Protein AF-A0A6A5ZKL5-F1 (afdb_monomer_lite)

pLDDT: mean 78.07, std 20.84, range [32.22, 97.5]

Radius of gyration: 26.47 Å; chains: 1; bounding box: 49×116×51 Å

Organism: NCBI:txid690887

Foldseek 3Di:
DDDDDDDDDDDDDDDDDPPPPPPDDDPPDDQDQKDALVVLLVQLLVQCVVVPVPDDDDPDFFDDDPPDDAFIFGAPDEAEEEEAEDQCQPPDLFSVLLVVLCQPVAPDPRYRAYEYEHAAQVVNCVVCVVVVNNVRDRDGPVRNVVRSDDPVRRRRYGYDPDHPVSQQSSVVSSQVSCVVSRTHYAYEYEDECVQADLVPGRNDDDRRHQKYFYDTSVDRRQDIDGPPDHDDPPPDDDDPPDDD

InterPro domains:
  IPR014729 Rossmann-like alpha/beta/alpha sandwich fold [G3DSA:3.40.50.620] (75-208)

Sequence (244 aa):
MGQKQSKQTPSAHSKQVSKKKSNRGPRNGQRPERVELTPYIHIALSSLRQEFSDFTAPEHIFTSHANFLAPALVRGRKNRIILYAGHFNPPHIGHKLLLAHTMFRNPLDGVIAAIVIPMDDDIVREKLEEAGKNTSIILSKDDRIRLFRDALLDPWCWFFPGGLEHQSTFFDQLRRAAKYDGFELDYVIICGPDWVSSEKGCYAWECGGTDVVVGDALRPASFRVRRGLNFPSPQTPYSPKYPL

Structure (mmCIF, N/CA/C/O backbone):
data_AF-A0A6A5ZKL5-F1
#
_entry.id   AF-A0A6A5ZKL5-F1
#
loop_
_atom_site.group_PDB
_atom_site.id
_atom_site.type_symbol
_atom_site.label_atom_id
_atom_site.label_alt_id
_atom_site.label_comp_id
_atom_site.label_asym_id
_atom_site.label_entity_id
_atom_site.label_seq_id
_atom_site.pdbx_PDB_ins_code
_atom_site.Cartn_x
_atom_site.Cartn_y
_atom_site.Cartn_z
_atom_site.occupancy
_atom_site.B_iso_or_equiv
_atom_site.auth_seq_id
_atom_site.auth_comp_id
_atom_site.auth_asym_id
_atom_site.auth_atom_id
_atom_site.pdbx_PDB_model_num
ATOM 1 N N . MET A 1 1 ? -21.211 90.587 7.431 1.00 37.59 1 MET A N 1
ATOM 2 C CA . MET A 1 1 ? -22.273 89.572 7.634 1.00 37.59 1 MET A CA 1
ATOM 3 C C . MET A 1 1 ? -21.715 88.241 7.140 1.00 37.59 1 MET A C 1
ATOM 5 O O . MET A 1 1 ? -21.279 88.219 6.008 1.00 37.59 1 MET A O 1
ATOM 9 N N . GLY A 1 2 ? -21.573 87.146 7.878 1.00 37.16 2 GLY A N 1
ATOM 10 C CA . GLY A 1 2 ? -21.845 86.830 9.270 1.00 37.16 2 GLY A CA 1
ATOM 11 C C . GLY A 1 2 ? -21.004 85.603 9.679 1.00 37.16 2 GLY A C 1
ATOM 12 O O . GLY A 1 2 ? -20.770 84.705 8.883 1.00 37.16 2 GLY A O 1
ATOM 13 N N . GLN A 1 3 ? -20.492 85.690 10.906 1.00 36.84 3 GLN A N 1
ATOM 14 C CA . GLN A 1 3 ? -20.148 84.676 11.914 1.00 36.84 3 GLN A CA 1
ATOM 15 C C . GLN A 1 3 ? -19.699 83.243 11.545 1.00 36.84 3 GLN A C 1
ATOM 17 O O . GLN A 1 3 ? -20.422 82.442 10.964 1.00 36.84 3 GLN A O 1
ATOM 22 N N . LYS A 1 4 ? -18.534 82.903 12.124 1.00 39.47 4 LYS A N 1
ATOM 23 C CA . LYS A 1 4 ? -18.081 81.561 12.523 1.00 39.47 4 LYS A CA 1
ATOM 24 C C . LYS A 1 4 ? -19.139 80.830 13.365 1.00 39.47 4 LYS A C 1
ATOM 26 O O . LYS A 1 4 ? -19.656 81.411 14.318 1.00 39.47 4 LYS A O 1
ATOM 31 N N . GLN A 1 5 ? -19.311 79.529 13.130 1.00 38.97 5 GLN A N 1
ATOM 32 C CA . GLN A 1 5 ? -19.803 78.590 14.142 1.00 38.97 5 GLN A CA 1
ATOM 33 C C . GLN A 1 5 ? -18.934 77.333 14.188 1.00 38.97 5 GLN A C 1
ATOM 35 O O . GLN A 1 5 ? -18.591 76.741 13.168 1.00 38.97 5 GLN A O 1
ATOM 40 N N . SER A 1 6 ? -18.569 76.982 15.419 1.00 34.34 6 SER A N 1
ATOM 41 C CA . SER A 1 6 ? -18.006 75.705 15.833 1.00 34.34 6 SER A CA 1
ATOM 42 C C . SER A 1 6 ? -19.078 74.616 15.867 1.00 34.34 6 SER A C 1
ATOM 44 O O . SER A 1 6 ? -20.267 74.935 15.902 1.00 34.34 6 SER A O 1
ATOM 46 N N . LYS A 1 7 ? -18.613 73.359 15.924 1.00 36.16 7 LYS A N 1
ATOM 47 C CA . LYS A 1 7 ? -19.223 72.112 16.452 1.00 36.16 7 LYS A CA 1
ATOM 48 C C . LYS A 1 7 ? -18.756 70.960 15.551 1.00 36.16 7 LYS A C 1
ATOM 50 O O . LYS A 1 7 ? -18.568 71.167 14.365 1.00 36.16 7 LYS A O 1
ATOM 55 N N . GLN A 1 8 ? -18.554 69.720 15.965 1.00 34.41 8 GLN A N 1
ATOM 56 C CA . GLN A 1 8 ? -18.481 69.007 17.238 1.00 34.41 8 GLN A CA 1
ATOM 57 C C . GLN A 1 8 ? -17.956 67.612 16.839 1.00 34.41 8 GLN A C 1
ATOM 59 O O . GLN A 1 8 ? -18.286 67.106 15.768 1.00 34.41 8 GLN A O 1
ATOM 64 N N . THR A 1 9 ? -17.143 66.991 17.684 1.00 39.34 9 THR A N 1
ATOM 65 C CA . THR A 1 9 ? -16.715 65.588 17.571 1.00 39.34 9 THR A CA 1
ATOM 66 C C . THR A 1 9 ? -17.894 64.613 17.736 1.00 39.34 9 THR A C 1
ATOM 68 O O . THR A 1 9 ? -18.736 64.838 18.605 1.00 39.34 9 THR A O 1
ATOM 71 N N . PRO A 1 10 ? -17.908 63.467 17.030 1.00 38.00 10 PRO A N 1
ATOM 72 C CA . PRO A 1 10 ? -18.598 62.252 17.475 1.00 38.00 10 PRO A CA 1
ATOM 73 C C . PRO A 1 10 ? -17.546 61.208 17.897 1.00 38.00 10 PRO A C 1
ATOM 75 O O .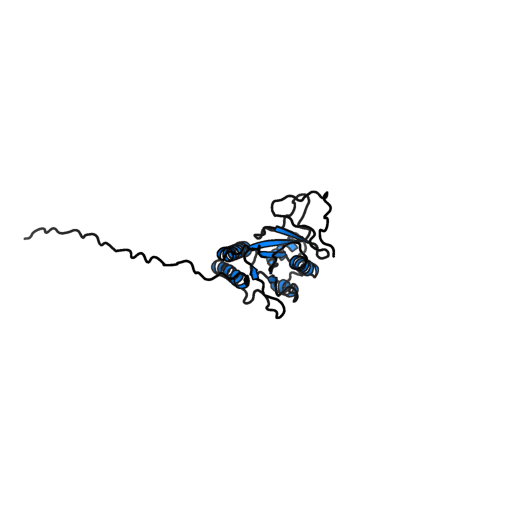 PRO A 1 10 ? -16.679 60.833 17.117 1.00 38.00 10 PRO A O 1
ATOM 78 N N . SER A 1 11 ? -17.404 60.890 19.185 1.00 33.22 11 SER A N 1
ATOM 79 C CA . SER A 1 11 ? -18.234 59.987 20.003 1.00 33.22 11 SER A CA 1
ATOM 80 C C . SER A 1 11 ? -18.233 58.533 19.521 1.00 33.22 11 SER A C 1
ATOM 82 O O . SER A 1 11 ? -18.760 58.185 18.466 1.00 33.22 11 SER A O 1
ATOM 84 N N . ALA A 1 12 ? -17.614 57.699 20.357 1.00 33.72 12 ALA A N 1
ATOM 85 C CA . ALA A 1 12 ? -17.401 56.273 20.206 1.00 33.72 12 ALA A CA 1
ATOM 86 C C . ALA A 1 12 ? -18.717 55.488 20.094 1.00 33.72 12 ALA A C 1
ATOM 88 O O . ALA A 1 12 ? -19.620 55.626 20.917 1.00 33.72 12 ALA A O 1
ATOM 89 N N . HIS A 1 13 ? -18.792 54.593 19.109 1.00 35.94 13 HIS A N 1
ATOM 90 C CA . HIS A 1 13 ? -19.799 53.537 19.060 1.00 35.94 13 HIS A CA 1
ATOM 91 C C . HIS A 1 13 ? -19.171 52.199 19.445 1.00 35.94 13 HIS A C 1
ATOM 93 O O . HIS A 1 13 ? -18.481 51.543 18.667 1.00 35.94 13 HIS A O 1
ATOM 99 N N . SER A 1 14 ? -19.455 51.821 20.690 1.00 32.22 14 SER A N 1
ATOM 100 C CA . SER A 1 14 ? -19.363 50.471 21.232 1.00 32.22 14 SER A CA 1
ATOM 101 C C . SER A 1 14 ? -20.188 49.508 20.372 1.00 32.22 14 SER A C 1
ATOM 103 O O . SER A 1 14 ? -21.415 49.586 20.341 1.00 32.22 14 SER A O 1
ATOM 105 N N . LYS A 1 15 ? -19.522 48.586 19.668 1.00 37.66 15 LYS A N 1
ATOM 106 C CA . LYS A 1 15 ? -20.159 47.378 19.132 1.00 37.66 15 LYS A CA 1
ATOM 107 C C . LYS A 1 15 ? -19.832 46.218 20.063 1.00 37.66 15 LYS A C 1
ATOM 109 O O . LYS A 1 15 ? -18.712 45.712 20.086 1.00 37.66 15 LYS A O 1
ATOM 114 N N . GLN A 1 16 ? -20.837 45.813 20.835 1.00 33.53 16 GLN A N 1
ATOM 115 C CA . GLN A 1 16 ? -20.836 44.582 21.613 1.00 33.53 16 GLN A CA 1
ATOM 116 C C . GLN A 1 16 ? -20.585 43.385 20.687 1.00 33.53 16 GLN A C 1
ATOM 118 O O . GLN A 1 16 ? -21.422 43.008 19.868 1.00 33.53 16 GLN A O 1
ATOM 123 N N . VAL A 1 17 ? -19.417 42.766 20.840 1.00 35.16 17 VAL A N 1
ATOM 124 C CA . VAL A 1 17 ? -19.101 41.468 20.246 1.00 35.16 17 VAL A CA 1
ATOM 125 C C . VAL A 1 17 ? -19.813 40.395 21.068 1.00 35.16 17 VAL A C 1
ATOM 127 O O . VAL A 1 17 ? -19.353 39.987 22.135 1.00 35.16 17 VAL A O 1
ATOM 130 N N . SER A 1 18 ? -20.959 39.940 20.564 1.00 34.25 18 SER A N 1
ATOM 131 C CA . SER A 1 18 ? -21.640 38.731 21.029 1.00 34.25 18 SER A CA 1
ATOM 132 C C . SER A 1 18 ? -20.719 37.524 20.799 1.00 34.25 18 SER A C 1
ATOM 134 O O . SER A 1 18 ? -20.634 36.970 19.700 1.00 34.25 18 SER A O 1
ATOM 136 N N . LYS A 1 19 ? -20.021 37.100 21.857 1.00 34.59 19 LYS A N 1
ATOM 137 C CA . LYS A 1 19 ? -19.339 35.806 21.928 1.00 34.59 19 LYS A CA 1
ATOM 138 C C . LYS A 1 19 ? -20.398 34.698 21.941 1.00 34.59 19 LYS A C 1
ATOM 140 O O . LYS A 1 19 ? -20.877 34.310 23.005 1.00 34.59 19 LYS A O 1
ATOM 145 N N . LYS A 1 20 ? -20.734 34.147 20.769 1.00 35.59 20 LYS A N 1
ATOM 146 C CA . LYS A 1 20 ? -21.355 32.816 20.670 1.00 35.59 20 LYS A CA 1
ATOM 147 C C . LYS A 1 20 ? -20.334 31.796 21.182 1.00 35.59 20 LYS A C 1
ATOM 149 O O . LYS A 1 20 ? -19.503 31.299 20.430 1.00 35.59 20 LYS A O 1
ATOM 154 N N . LYS A 1 21 ? -20.372 31.514 22.487 1.00 34.72 21 LYS A N 1
ATOM 155 C CA . LYS A 1 21 ? -19.734 30.331 23.071 1.00 34.72 21 LYS A CA 1
ATOM 156 C C . LYS A 1 21 ? -20.362 29.113 22.395 1.00 34.72 21 LYS A C 1
ATOM 158 O O . LYS A 1 21 ? -21.525 28.802 22.639 1.00 34.72 21 LYS A O 1
ATOM 163 N N . SER A 1 22 ? -19.615 28.458 21.507 1.00 35.69 22 SER A N 1
ATOM 164 C CA . SER A 1 22 ? -20.010 27.170 20.949 1.00 35.69 22 SER A CA 1
ATOM 165 C C . SER A 1 22 ? -20.019 26.155 22.085 1.00 35.69 22 SER A C 1
ATOM 167 O O . SER A 1 22 ? -18.976 25.672 22.525 1.00 35.69 22 SER A O 1
ATOM 169 N N . ASN A 1 23 ? -21.213 25.877 22.587 1.00 37.62 23 ASN A N 1
ATOM 170 C CA . ASN A 1 23 ? -21.466 24.851 23.576 1.00 37.62 23 ASN A CA 1
ATOM 171 C C . ASN A 1 23 ? -21.233 23.485 22.902 1.00 37.62 23 ASN A C 1
ATOM 173 O O . ASN A 1 23 ? -22.124 22.938 22.258 1.00 37.62 23 ASN A O 1
ATOM 177 N N . ARG A 1 24 ? -20.006 22.959 22.964 1.00 40.06 24 ARG A N 1
ATOM 178 C CA . ARG A 1 24 ? -19.708 21.558 22.639 1.00 40.06 24 ARG A CA 1
ATOM 179 C C . ARG A 1 24 ? -19.268 20.873 23.924 1.00 40.06 24 ARG A C 1
ATOM 181 O O . ARG A 1 24 ? -18.080 20.747 24.199 1.00 40.06 24 ARG A O 1
ATOM 188 N N . GLY A 1 25 ? -20.259 20.483 24.722 1.00 35.75 25 GLY A N 1
ATOM 189 C CA . GLY A 1 25 ? -20.062 19.495 25.775 1.00 35.75 25 GLY A CA 1
ATOM 190 C C . GLY A 1 25 ? -19.603 18.151 25.185 1.00 35.75 25 GLY A C 1
ATOM 191 O O . GLY A 1 25 ? -19.783 17.908 23.985 1.00 35.75 25 GLY A O 1
ATOM 192 N N . PRO A 1 26 ? -18.991 17.281 26.001 1.00 39.81 26 PRO A N 1
ATOM 193 C CA . PRO A 1 26 ? -18.493 15.986 25.555 1.00 39.81 26 PRO A CA 1
ATOM 194 C C . PRO A 1 26 ? -19.663 15.119 25.069 1.00 39.81 26 PRO A C 1
ATOM 196 O O . PRO A 1 26 ? -20.636 14.901 25.790 1.00 39.81 26 PRO A O 1
ATOM 199 N N . ARG A 1 27 ? -19.591 14.634 23.822 1.00 50.56 27 ARG A N 1
ATOM 200 C CA . ARG A 1 27 ? -20.541 13.641 23.303 1.00 50.56 27 ARG A CA 1
ATOM 201 C C . ARG A 1 27 ? -20.348 12.340 24.082 1.00 50.56 27 ARG A C 1
ATOM 203 O O . ARG A 1 27 ? -19.406 11.601 23.816 1.00 50.56 27 ARG A O 1
ATOM 210 N N . ASN A 1 28 ? -21.267 12.074 25.003 1.00 46.84 28 ASN A N 1
ATOM 211 C CA . ASN A 1 28 ? -21.414 10.831 25.763 1.00 46.84 28 ASN A CA 1
ATOM 212 C C . ASN A 1 28 ? -21.987 9.685 24.896 1.00 46.84 28 ASN A C 1
ATOM 214 O O . ASN A 1 28 ? -22.908 8.981 25.291 1.00 46.84 28 ASN A O 1
ATOM 218 N N . GLY A 1 29 ? -21.464 9.514 23.681 1.00 56.12 29 GLY A N 1
ATOM 219 C CA . GLY A 1 29 ? -21.652 8.288 22.910 1.00 56.12 29 GLY A CA 1
ATOM 220 C C . GLY A 1 29 ? -20.413 7.431 23.113 1.00 56.12 29 GLY A C 1
ATOM 221 O O . GLY A 1 29 ? -19.310 7.916 22.852 1.00 56.12 29 GLY A O 1
ATOM 222 N N . GLN A 1 30 ? -20.566 6.194 23.593 1.00 70.06 30 GLN A N 1
ATOM 223 C CA . GLN A 1 30 ? -19.465 5.230 23.564 1.00 70.06 30 GLN A CA 1
ATOM 224 C C . GLN A 1 30 ? -18.921 5.190 22.134 1.00 70.06 30 GLN A C 1
ATOM 226 O O . GLN A 1 30 ? -19.648 4.888 21.188 1.00 70.06 30 GLN A O 1
ATOM 231 N N . ARG A 1 31 ? -17.657 5.589 21.960 1.00 79.31 31 ARG A N 1
ATOM 232 C CA . ARG A 1 31 ? -17.018 5.545 20.646 1.00 79.31 31 ARG A CA 1
ATOM 233 C C . ARG A 1 31 ? -16.920 4.080 20.214 1.00 79.31 31 ARG A C 1
ATOM 235 O O . ARG A 1 31 ? -16.559 3.252 21.050 1.00 79.31 31 ARG A O 1
ATOM 242 N N . PRO A 1 32 ? -17.178 3.760 18.937 1.00 83.44 32 PRO A N 1
ATOM 243 C CA . PRO A 1 32 ? -17.088 2.389 18.454 1.00 83.44 32 PRO A CA 1
ATOM 244 C C . PRO A 1 32 ? -15.682 1.813 18.685 1.00 83.44 32 PRO A C 1
ATOM 246 O O . PRO A 1 32 ? -14.666 2.510 18.542 1.00 83.44 32 PRO A O 1
ATOM 249 N N . GLU A 1 33 ? -15.645 0.537 19.074 1.00 92.19 33 GLU A N 1
ATOM 250 C CA . GLU A 1 33 ? -14.417 -0.237 19.291 1.00 92.19 33 GLU A CA 1
ATOM 251 C C . GLU A 1 33 ? -13.748 -0.612 17.964 1.00 92.19 33 GLU A C 1
ATOM 253 O O . GLU A 1 33 ? -12.522 -0.577 17.857 1.00 92.19 33 GLU A O 1
ATOM 258 N N . ARG A 1 34 ? -14.560 -0.904 16.942 1.00 94.56 34 ARG A N 1
ATOM 259 C CA . ARG A 1 34 ? -14.136 -1.274 15.591 1.00 94.56 34 ARG A CA 1
ATOM 260 C C . ARG A 1 34 ? -14.821 -0.377 14.562 1.00 94.56 34 ARG A C 1
ATOM 262 O O . ARG A 1 34 ? -16.037 -0.214 14.617 1.00 94.56 34 ARG A O 1
ATOM 269 N N . VAL A 1 35 ? -14.056 0.181 13.625 1.00 95.62 35 VAL A N 1
ATOM 270 C CA . VAL A 1 35 ? -14.562 1.034 12.531 1.00 95.62 35 VAL A CA 1
ATOM 271 C C . VAL A 1 35 ? -13.857 0.656 11.239 1.00 95.62 35 VAL A C 1
ATOM 273 O O . VAL A 1 35 ? -12.657 0.404 11.251 1.00 95.62 35 VAL A O 1
ATOM 276 N N . GLU A 1 36 ? -14.582 0.602 10.125 1.00 95.62 36 GLU A N 1
ATOM 277 C CA . GLU A 1 36 ? -13.984 0.323 8.817 1.00 95.62 36 GLU A CA 1
ATOM 278 C C . GLU A 1 36 ? -12.881 1.329 8.461 1.00 95.62 36 GLU A C 1
ATOM 280 O O . GLU A 1 36 ? -12.934 2.501 8.831 1.00 95.62 36 GLU A O 1
ATOM 285 N N . LEU A 1 37 ? -11.866 0.865 7.736 1.00 96.44 37 LEU A N 1
ATOM 286 C CA . LEU A 1 37 ? -10.732 1.684 7.307 1.00 96.44 37 LEU A CA 1
ATOM 287 C C . LEU A 1 37 ? -11.102 2.624 6.144 1.00 96.44 37 LEU A C 1
ATOM 289 O O . LEU A 1 37 ? -10.544 3.715 6.028 1.00 96.44 37 LEU A O 1
ATOM 293 N N . THR A 1 38 ? -12.059 2.223 5.304 1.00 95.19 38 THR A N 1
ATOM 294 C CA . THR A 1 38 ? -12.459 2.923 4.071 1.00 95.19 38 THR A CA 1
ATOM 295 C C . THR A 1 38 ? -12.774 4.415 4.263 1.00 95.19 38 THR A C 1
ATOM 297 O O . THR A 1 38 ? -12.225 5.224 3.513 1.00 95.19 38 THR A O 1
ATOM 300 N N . PRO A 1 39 ? -13.561 4.847 5.273 1.00 95.06 39 PRO A N 1
ATOM 301 C CA . PRO A 1 39 ? -13.824 6.271 5.495 1.00 95.06 39 PRO A CA 1
ATOM 302 C C . PRO A 1 39 ? -12.554 7.097 5.747 1.00 95.06 39 PRO A C 1
ATOM 304 O O . PRO A 1 39 ? -12.450 8.228 5.276 1.00 95.06 39 PRO A O 1
ATOM 307 N N . TYR A 1 40 ? -11.561 6.531 6.437 1.00 96.81 40 TYR A N 1
ATOM 308 C CA . TYR A 1 40 ? -10.292 7.210 6.709 1.00 96.81 40 TYR A CA 1
ATOM 309 C C . TYR A 1 40 ? -9.433 7.348 5.450 1.00 96.81 40 TYR A C 1
ATOM 311 O O . TYR A 1 40 ? -8.789 8.379 5.255 1.00 96.81 40 TYR A O 1
ATOM 319 N N . ILE A 1 41 ? -9.473 6.348 4.563 1.00 96.19 41 ILE A N 1
ATOM 320 C CA . ILE A 1 41 ? -8.839 6.433 3.243 1.00 96.19 41 ILE A CA 1
ATOM 321 C C . ILE A 1 41 ? -9.504 7.534 2.410 1.00 96.19 41 ILE A C 1
ATOM 323 O O . ILE A 1 41 ? -8.798 8.350 1.823 1.00 96.19 41 ILE A O 1
ATOM 327 N N . HIS A 1 42 ? -10.836 7.648 2.420 1.00 94.75 42 HIS A N 1
ATOM 328 C CA . HIS A 1 42 ? -11.526 8.738 1.721 1.00 94.75 42 HIS A CA 1
ATOM 329 C C . HIS A 1 42 ? -11.186 10.128 2.270 1.00 94.75 42 HIS A C 1
ATOM 331 O O . HIS A 1 42 ? -11.054 11.065 1.482 1.00 94.75 42 HIS A O 1
ATOM 337 N N . ILE A 1 43 ? -10.996 10.278 3.585 1.00 94.81 43 ILE A N 1
ATOM 338 C CA . ILE A 1 43 ? -10.517 11.539 4.173 1.00 94.81 43 ILE A CA 1
ATOM 339 C C . ILE A 1 43 ? -9.140 11.895 3.598 1.00 94.81 43 ILE A C 1
ATOM 341 O O . ILE A 1 43 ? -8.954 13.009 3.111 1.00 94.81 43 ILE A O 1
ATOM 345 N N . ALA A 1 44 ? -8.207 10.941 3.578 1.00 95.12 44 ALA A N 1
ATOM 346 C CA . ALA A 1 44 ? -6.868 11.161 3.035 1.00 95.12 44 ALA A CA 1
ATOM 347 C C . ALA A 1 44 ? -6.880 11.464 1.523 1.00 95.12 44 ALA A C 1
ATOM 349 O O . ALA A 1 44 ? -6.204 12.386 1.072 1.00 95.12 44 ALA A O 1
ATOM 350 N N . LEU A 1 45 ? -7.705 10.756 0.744 1.00 93.56 45 LEU A N 1
ATOM 351 C CA . LEU A 1 45 ? -7.913 11.024 -0.686 1.00 93.56 45 LEU A CA 1
ATOM 352 C C . LEU A 1 45 ? -8.519 12.412 -0.935 1.00 93.56 45 LEU A C 1
ATOM 354 O O . LEU A 1 45 ? -8.179 13.068 -1.916 1.00 93.56 45 LEU A O 1
ATOM 358 N N . SER A 1 46 ? -9.406 12.874 -0.052 1.00 91.50 46 SER A N 1
ATOM 359 C CA . SER A 1 46 ? -10.011 14.205 -0.160 1.00 91.50 46 SER A CA 1
ATOM 360 C C . SER A 1 46 ? -8.978 15.310 0.047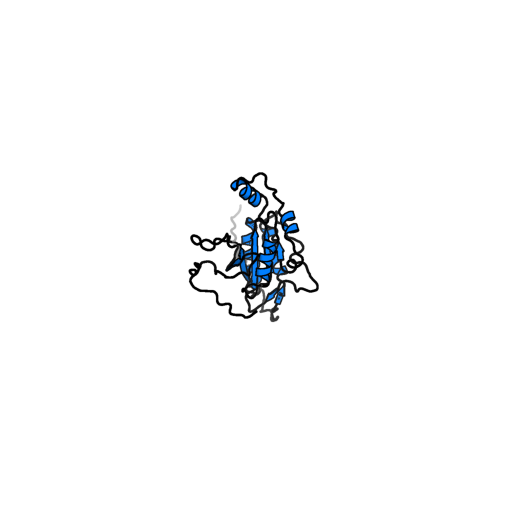 1.00 91.50 46 SER A C 1
ATOM 362 O O . SER A 1 46 ? -9.037 16.321 -0.646 1.00 91.50 46 SER A O 1
ATOM 364 N N . SER A 1 47 ? -8.007 15.110 0.945 1.00 90.19 47 SER A N 1
ATOM 365 C CA . SER A 1 47 ? -6.874 16.030 1.090 1.00 90.19 47 SER A CA 1
ATOM 366 C C . SER A 1 47 ? -6.019 16.083 -0.175 1.00 90.19 47 SER A C 1
ATOM 368 O O . SER A 1 47 ? -5.668 17.175 -0.606 1.00 90.19 47 SER A O 1
ATOM 370 N N . LEU A 1 48 ? -5.762 14.938 -0.823 1.00 90.62 48 LEU A N 1
ATOM 371 C CA . LEU A 1 48 ? -5.040 14.929 -2.099 1.00 90.62 48 LEU A CA 1
ATOM 372 C C . LEU A 1 48 ? -5.787 15.697 -3.189 1.00 90.62 48 LEU A C 1
ATOM 374 O O . LEU A 1 48 ? -5.180 16.517 -3.855 1.00 90.62 48 LEU A O 1
ATOM 378 N N . ARG A 1 49 ? -7.103 15.504 -3.340 1.00 88.19 49 ARG A N 1
ATOM 379 C CA . ARG A 1 49 ? -7.899 16.252 -4.335 1.00 88.19 49 ARG A CA 1
ATOM 380 C C . ARG A 1 49 ? -7.871 17.770 -4.122 1.00 88.19 49 ARG A C 1
ATOM 382 O O . ARG A 1 49 ? -8.074 18.522 -5.066 1.00 88.19 49 ARG A O 1
ATOM 389 N N . GLN A 1 50 ? -7.696 18.220 -2.880 1.00 86.62 50 GLN A N 1
ATOM 390 C CA . GLN A 1 50 ? -7.598 19.647 -2.560 1.00 86.62 50 GLN A CA 1
ATOM 391 C C . GLN A 1 50 ? -6.221 20.222 -2.899 1.00 86.62 50 GLN A C 1
ATOM 393 O O . GLN A 1 50 ? -6.124 21.402 -3.221 1.00 86.62 50 GLN A O 1
ATOM 398 N N . GLU A 1 51 ? -5.174 19.405 -2.801 1.00 86.12 51 GLU A N 1
ATOM 399 C CA . GLU A 1 51 ? -3.783 19.813 -3.007 1.00 86.12 51 GLU A CA 1
ATOM 400 C C . GLU A 1 51 ? -3.314 19.599 -4.456 1.00 86.12 51 GLU A C 1
ATOM 402 O O . GLU A 1 51 ? -2.537 20.394 -4.975 1.00 86.12 51 GLU A O 1
ATOM 407 N N . PHE A 1 52 ? -3.844 18.577 -5.131 1.00 83.62 52 PHE A N 1
ATOM 408 C CA . PHE A 1 52 ? -3.460 18.144 -6.471 1.00 83.62 52 PHE A CA 1
ATOM 409 C C . PHE A 1 52 ? -4.697 18.101 -7.377 1.00 83.62 52 PHE A C 1
ATOM 411 O O . PHE A 1 52 ? -5.536 17.203 -7.265 1.00 83.62 52 PHE A O 1
ATOM 418 N N . SER A 1 53 ? -4.811 19.073 -8.290 1.00 78.44 53 SER A N 1
ATOM 419 C CA . SER A 1 53 ? -5.956 19.210 -9.208 1.00 78.44 53 SER A CA 1
ATOM 420 C C . SER A 1 53 ? -6.162 17.999 -10.115 1.00 78.44 53 SER A C 1
ATOM 422 O O . SER A 1 53 ? -7.291 17.701 -10.498 1.00 78.44 53 SER A O 1
ATOM 424 N N . ASP A 1 54 ? -5.076 17.296 -10.426 1.00 76.88 54 ASP A N 1
ATOM 425 C CA . ASP A 1 54 ? -5.056 16.217 -11.413 1.00 76.88 54 ASP A CA 1
ATOM 426 C C . ASP A 1 54 ? -5.336 14.846 -10.766 1.00 76.88 54 ASP A C 1
ATOM 428 O O . ASP A 1 54 ? -5.418 13.817 -11.439 1.00 76.88 54 ASP A O 1
ATOM 432 N N . PHE A 1 55 ? -5.518 14.812 -9.441 1.00 82.12 55 PHE A N 1
ATOM 433 C CA . PHE A 1 55 ? -5.711 13.577 -8.698 1.00 82.12 55 PHE A CA 1
ATOM 434 C C . PHE A 1 55 ? -7.156 13.065 -8.778 1.00 82.12 55 PHE A C 1
ATOM 436 O O . PHE A 1 55 ? -8.097 13.649 -8.231 1.00 82.12 55 PHE A O 1
ATOM 443 N N . THR A 1 56 ? -7.329 11.881 -9.368 1.00 80.19 56 THR A N 1
ATOM 444 C CA . THR A 1 56 ? -8.622 11.187 -9.421 1.00 80.19 56 THR A CA 1
ATOM 445 C C . THR A 1 56 ? -8.686 10.090 -8.362 1.00 80.19 56 THR A C 1
ATOM 447 O O . THR A 1 56 ? -8.005 9.071 -8.448 1.00 80.19 56 THR A O 1
ATOM 450 N N . ALA A 1 57 ? -9.534 10.280 -7.346 1.00 79.31 57 ALA A N 1
ATOM 451 C CA . ALA A 1 57 ? -9.732 9.245 -6.328 1.00 79.31 57 ALA A CA 1
ATOM 452 C C . ALA A 1 57 ? -10.678 8.138 -6.834 1.00 79.31 57 ALA A C 1
ATOM 454 O O . ALA A 1 57 ? -11.704 8.487 -7.425 1.00 79.31 57 ALA A O 1
ATOM 455 N N . PRO A 1 58 ? -10.388 6.855 -6.559 1.00 82.94 58 PRO A N 1
ATOM 456 C CA . PRO A 1 58 ? -11.211 5.730 -6.989 1.00 82.94 58 PRO A CA 1
ATOM 457 C C . PRO A 1 58 ? -12.560 5.689 -6.261 1.00 82.94 58 PRO A C 1
ATOM 459 O O . PRO A 1 58 ? -12.677 6.133 -5.116 1.00 82.94 58 PRO A O 1
ATOM 462 N N . GLU A 1 59 ? -13.563 5.100 -6.916 1.00 75.19 59 GLU A N 1
ATOM 463 C CA . GLU A 1 59 ? -14.900 4.888 -6.340 1.00 75.19 59 GLU A CA 1
ATOM 464 C C . GLU A 1 59 ? -14.904 3.799 -5.258 1.00 75.19 59 GLU A C 1
ATOM 466 O O . GLU A 1 59 ? -15.621 3.907 -4.265 1.00 75.19 59 GLU A O 1
ATOM 471 N N . HIS A 1 60 ? -14.059 2.775 -5.418 1.00 80.94 60 HIS A N 1
ATOM 472 C CA . HIS A 1 60 ? -13.962 1.640 -4.504 1.00 80.94 60 HIS A CA 1
ATOM 473 C C . HIS A 1 60 ? -12.526 1.437 -4.017 1.00 80.94 60 HIS A C 1
ATOM 475 O O . HIS A 1 60 ? -11.576 1.469 -4.801 1.00 80.94 60 HIS A O 1
ATOM 481 N N . ILE A 1 61 ? -12.380 1.209 -2.710 1.00 88.19 61 ILE A N 1
ATOM 482 C CA . ILE A 1 61 ? -11.086 0.966 -2.062 1.00 88.19 61 ILE A CA 1
ATOM 483 C C . ILE A 1 61 ? -10.839 -0.537 -1.924 1.00 88.19 61 ILE A C 1
ATOM 485 O O . ILE A 1 61 ? -9.932 -1.080 -2.546 1.00 88.19 61 ILE A O 1
ATOM 489 N N . PHE A 1 62 ? -11.686 -1.216 -1.152 1.00 87.56 62 PHE A N 1
ATOM 490 C CA . PHE A 1 62 ? -11.633 -2.664 -0.969 1.00 87.56 62 PHE A CA 1
ATOM 491 C C . PHE A 1 62 ? -12.813 -3.321 -1.671 1.00 87.56 62 PHE A C 1
ATOM 493 O O . PHE A 1 62 ? -13.931 -2.800 -1.641 1.00 87.56 62 PHE A O 1
ATOM 500 N N . THR A 1 63 ? -12.570 -4.480 -2.276 1.00 82.44 63 THR A N 1
ATOM 501 C CA . THR A 1 63 ? -13.636 -5.277 -2.880 1.00 82.44 63 THR A CA 1
ATOM 502 C C . THR A 1 63 ? -14.416 -5.979 -1.770 1.00 82.44 63 THR A C 1
ATOM 504 O O . THR A 1 63 ? -13.856 -6.782 -1.023 1.00 82.44 63 THR A O 1
ATOM 507 N N . SER A 1 64 ? -15.715 -5.692 -1.643 1.00 77.69 64 SER A N 1
ATOM 508 C CA . SER A 1 64 ? -16.580 -6.401 -0.695 1.00 77.69 64 SER A CA 1
ATOM 509 C C . SER A 1 64 ? -16.674 -7.883 -1.053 1.00 77.69 64 SER A C 1
ATOM 511 O O . SER A 1 64 ? -16.847 -8.241 -2.217 1.00 77.69 64 SER A O 1
ATOM 513 N N . HIS A 1 65 ? -16.607 -8.749 -0.044 1.00 79.44 65 HIS A N 1
ATOM 514 C CA . HIS A 1 65 ? -16.707 -10.189 -0.233 1.00 79.44 65 HIS A CA 1
ATOM 515 C C . HIS A 1 65 ? -17.589 -10.803 0.856 1.00 79.44 65 HIS A C 1
ATOM 517 O O . HIS A 1 65 ? -17.432 -10.482 2.029 1.00 79.44 65 HIS A O 1
ATOM 523 N N . ALA A 1 66 ? -18.498 -11.713 0.490 1.00 79.00 66 ALA A N 1
ATOM 524 C CA . ALA A 1 66 ? -19.481 -12.276 1.426 1.00 79.00 66 ALA A CA 1
ATOM 525 C C . ALA A 1 66 ? -18.840 -12.997 2.628 1.00 79.00 66 ALA A C 1
ATOM 527 O O . ALA A 1 66 ? -19.392 -13.004 3.723 1.00 79.00 66 ALA A O 1
ATOM 528 N N . ASN A 1 67 ? -17.652 -13.570 2.420 1.00 82.06 67 ASN A N 1
ATOM 529 C CA . ASN A 1 67 ? -16.951 -14.381 3.419 1.00 82.06 67 ASN A CA 1
ATOM 530 C C . ASN A 1 67 ? -15.855 -13.623 4.183 1.00 82.06 67 ASN A C 1
ATOM 532 O O . ASN A 1 67 ? -15.238 -14.201 5.076 1.00 82.06 67 ASN A O 1
ATOM 536 N N . PHE A 1 68 ? -15.577 -12.362 3.836 1.00 82.75 68 PHE A N 1
ATOM 537 C CA . PHE A 1 68 ? -14.482 -11.600 4.437 1.00 82.75 68 PHE A CA 1
ATOM 538 C C . PHE A 1 68 ? -14.969 -10.247 4.931 1.00 82.75 68 PHE A C 1
ATOM 540 O O . PHE A 1 68 ? -15.585 -9.475 4.201 1.00 82.75 68 PHE A O 1
ATOM 547 N N . LEU A 1 69 ? -14.664 -9.947 6.192 1.00 85.12 69 LEU A N 1
ATOM 548 C CA . LEU A 1 69 ? -14.952 -8.638 6.755 1.00 85.12 69 LEU A CA 1
ATOM 549 C C . LEU A 1 69 ? -14.026 -7.593 6.137 1.00 85.12 69 LEU A C 1
ATOM 551 O O . LEU A 1 69 ? -12.818 -7.816 6.030 1.00 85.12 69 LEU A O 1
ATOM 555 N N . ALA A 1 70 ? -14.593 -6.428 5.829 1.00 89.38 70 ALA A N 1
ATOM 556 C CA . ALA A 1 70 ? -13.821 -5.280 5.387 1.00 89.38 70 ALA A CA 1
ATOM 557 C C . ALA A 1 70 ? -12.721 -4.926 6.413 1.00 89.38 70 ALA A C 1
ATOM 559 O O . ALA A 1 70 ? -12.947 -5.055 7.632 1.00 89.38 70 ALA A O 1
ATOM 560 N N . PRO A 1 71 ? -11.551 -4.453 5.944 1.00 94.50 71 PRO A N 1
ATOM 561 C CA . PRO A 1 71 ? -10.498 -3.929 6.798 1.00 94.50 71 PRO A CA 1
ATOM 562 C C . PRO A 1 71 ? -11.025 -2.887 7.778 1.00 94.50 71 PRO A C 1
ATOM 564 O O . PRO A 1 71 ? -11.750 -1.965 7.401 1.00 94.50 71 PRO A O 1
ATOM 567 N N . ALA A 1 72 ? -10.645 -3.019 9.046 1.00 95.62 72 ALA A N 1
ATOM 568 C CA . ALA A 1 72 ? -11.142 -2.154 10.103 1.00 95.62 72 ALA A CA 1
ATOM 569 C C . ALA A 1 72 ? -10.062 -1.823 11.127 1.00 95.62 72 ALA A C 1
ATOM 571 O O . ALA A 1 72 ? -9.253 -2.673 11.500 1.00 95.62 72 ALA A O 1
ATOM 572 N N . LEU A 1 73 ? -10.110 -0.587 11.610 1.00 97.50 73 LEU A N 1
ATOM 573 C CA . LEU A 1 73 ? -9.379 -0.121 12.773 1.00 97.50 73 LEU A CA 1
ATOM 574 C C . LEU A 1 73 ? -10.037 -0.669 14.040 1.00 97.50 73 LEU A C 1
ATOM 576 O O . LEU A 1 73 ? -11.263 -0.693 14.155 1.00 97.50 73 LEU A O 1
ATOM 580 N N . VAL A 1 74 ? -9.213 -1.080 14.999 1.00 96.31 74 VAL A N 1
ATOM 581 C CA . VAL A 1 74 ? -9.629 -1.588 16.309 1.00 96.31 74 VAL A CA 1
ATOM 582 C C . VAL A 1 74 ? -8.950 -0.764 17.398 1.00 96.31 74 VAL A C 1
ATOM 584 O O . VAL A 1 74 ? -7.745 -0.502 17.338 1.00 96.31 74 VAL A O 1
ATOM 587 N N . ARG A 1 75 ? -9.727 -0.323 18.387 1.00 95.25 75 ARG A N 1
ATOM 588 C CA . ARG A 1 75 ? -9.248 0.475 19.520 1.00 95.25 75 ARG A CA 1
ATOM 589 C C . ARG A 1 75 ? -8.457 -0.391 20.503 1.00 95.25 75 ARG A C 1
ATOM 591 O O . ARG A 1 75 ? -8.682 -1.588 20.610 1.00 95.25 75 ARG A O 1
ATOM 598 N N . GLY A 1 76 ? -7.518 0.220 21.226 1.00 92.81 76 GLY A N 1
ATOM 599 C CA . GLY A 1 76 ? -6.732 -0.474 22.256 1.00 92.81 76 GLY A CA 1
ATOM 600 C C . GLY A 1 76 ? -5.656 -1.417 21.708 1.00 92.81 76 GLY A C 1
ATOM 601 O O . GLY A 1 76 ? -4.961 -2.060 22.488 1.00 92.81 76 GLY A O 1
ATOM 602 N N . ARG A 1 77 ? -5.479 -1.477 20.382 1.00 93.12 77 ARG A N 1
ATOM 603 C CA . ARG A 1 77 ? -4.377 -2.187 19.732 1.00 93.12 77 ARG A CA 1
ATOM 604 C C . ARG A 1 77 ? -3.770 -1.355 18.609 1.00 93.12 77 ARG A C 1
ATOM 606 O O . ARG A 1 77 ? -4.420 -0.469 18.054 1.00 93.12 77 ARG A O 1
ATOM 613 N N . LYS A 1 78 ? -2.545 -1.709 18.224 1.00 93.19 78 LYS A N 1
ATOM 614 C CA . LYS A 1 78 ? -1.921 -1.189 17.006 1.00 93.19 78 LYS A CA 1
ATOM 615 C C . LYS A 1 78 ? -2.612 -1.758 15.774 1.00 93.19 78 LYS A C 1
ATOM 617 O O . LYS A 1 78 ? -2.764 -2.972 15.652 1.00 93.19 78 LYS A O 1
ATOM 622 N N . ASN A 1 79 ? -2.976 -0.877 14.854 1.00 96.25 79 ASN A N 1
ATOM 623 C CA . ASN A 1 79 ? -3.449 -1.223 13.523 1.00 96.25 79 ASN A CA 1
ATOM 624 C C . ASN A 1 79 ? -2.294 -1.000 12.553 1.00 96.25 79 ASN A C 1
ATOM 626 O O . ASN A 1 79 ? -1.665 0.055 12.581 1.00 96.25 79 ASN A O 1
ATOM 630 N N . ARG A 1 80 ? -1.979 -1.995 11.730 1.00 95.31 80 ARG A N 1
ATOM 631 C CA . ARG A 1 80 ? -0.858 -1.952 10.793 1.00 95.31 80 ARG A CA 1
ATOM 632 C C . ARG A 1 80 ? -1.361 -2.097 9.370 1.00 95.31 80 ARG A C 1
ATOM 634 O O . ARG A 1 80 ? -2.125 -3.014 9.069 1.00 95.31 80 ARG A O 1
ATOM 641 N N . ILE A 1 81 ? -0.901 -1.204 8.506 1.00 95.94 81 ILE A N 1
ATOM 642 C CA . ILE A 1 81 ? -1.100 -1.305 7.063 1.00 95.94 81 ILE A CA 1
ATOM 643 C C . ILE A 1 81 ? 0.240 -1.639 6.419 1.00 95.94 81 ILE A C 1
ATOM 645 O O . ILE A 1 81 ? 1.244 -0.970 6.675 1.00 95.94 81 ILE A O 1
ATOM 649 N N . ILE A 1 82 ? 0.251 -2.680 5.592 1.00 94.94 82 ILE A N 1
ATOM 650 C CA . ILE A 1 82 ? 1.413 -3.037 4.783 1.00 94.94 82 ILE A CA 1
ATOM 651 C C . ILE A 1 82 ? 1.520 -2.066 3.610 1.00 94.94 82 ILE A C 1
ATOM 653 O O . ILE A 1 82 ? 0.539 -1.843 2.911 1.00 94.94 82 ILE A O 1
ATOM 657 N N . LEU A 1 83 ? 2.707 -1.525 3.370 1.00 94.62 83 LEU A N 1
ATOM 658 C CA . LEU A 1 83 ? 3.044 -0.736 2.195 1.00 94.62 83 LEU A CA 1
ATOM 659 C C . LEU A 1 83 ? 3.936 -1.578 1.291 1.00 94.62 83 LEU A C 1
ATOM 661 O O . LEU A 1 83 ? 5.038 -1.967 1.691 1.00 94.62 83 LEU A O 1
ATOM 665 N N . TYR A 1 84 ? 3.461 -1.855 0.077 1.00 93.88 84 TYR A N 1
ATOM 666 C CA . TYR A 1 84 ? 4.207 -2.639 -0.898 1.00 93.88 84 TYR A CA 1
ATOM 667 C C . TYR A 1 84 ? 4.416 -1.862 -2.190 1.00 93.88 84 TYR A C 1
ATOM 669 O O . TYR A 1 84 ? 3.556 -1.857 -3.069 1.00 93.88 84 TYR A O 1
ATOM 677 N N . ALA A 1 85 ? 5.564 -1.201 -2.300 1.00 92.25 85 ALA A N 1
ATOM 678 C CA . ALA A 1 85 ? 5.914 -0.435 -3.481 1.00 92.25 85 ALA A CA 1
ATOM 679 C C . ALA A 1 85 ? 6.804 -1.244 -4.423 1.00 92.25 85 ALA A C 1
ATOM 681 O O . ALA A 1 85 ? 7.604 -2.079 -3.995 1.00 92.25 85 ALA A O 1
ATOM 682 N N . GLY A 1 86 ? 6.667 -0.995 -5.720 1.00 91.56 86 GLY A N 1
ATOM 683 C CA . GLY A 1 86 ? 7.462 -1.702 -6.709 1.00 91.56 86 GLY A CA 1
ATOM 684 C C . GLY A 1 86 ? 7.140 -1.313 -8.140 1.00 91.56 86 GLY A C 1
ATOM 685 O O . GLY A 1 86 ? 6.102 -0.735 -8.448 1.00 91.56 86 GLY A O 1
ATOM 686 N N . HIS A 1 87 ? 8.060 -1.664 -9.034 1.00 92.31 87 HIS A N 1
ATOM 687 C CA . HIS A 1 87 ? 7.880 -1.451 -10.468 1.00 92.31 87 HIS A CA 1
ATOM 688 C C . HIS A 1 87 ? 6.833 -2.406 -11.033 1.00 92.31 87 HIS A C 1
ATOM 690 O O . HIS A 1 87 ? 6.054 -2.006 -11.886 1.00 92.31 87 HIS A O 1
ATOM 696 N N . PHE A 1 88 ? 6.802 -3.654 -10.546 1.00 94.19 88 PHE A N 1
ATOM 697 C CA . PHE A 1 88 ? 5.840 -4.680 -10.956 1.00 94.19 88 PHE A CA 1
ATOM 698 C C . PHE A 1 88 ? 5.696 -4.792 -12.484 1.00 94.19 88 PHE A C 1
ATOM 700 O O . PHE A 1 88 ? 4.583 -4.849 -12.991 1.00 94.19 88 PHE A O 1
ATOM 707 N N . ASN A 1 89 ? 6.807 -4.797 -13.227 1.00 93.62 89 ASN A N 1
ATOM 708 C CA . ASN A 1 89 ? 6.804 -4.763 -14.692 1.00 93.62 89 ASN A CA 1
ATOM 709 C C . ASN A 1 89 ? 7.450 -6.029 -15.305 1.00 93.62 89 ASN A C 1
ATOM 711 O O . ASN A 1 89 ? 8.650 -6.005 -15.588 1.00 93.62 89 ASN A O 1
ATOM 715 N N . PRO A 1 90 ? 6.692 -7.129 -15.506 1.00 93.88 90 PRO A N 1
ATOM 716 C CA . PRO A 1 90 ? 5.321 -7.382 -15.040 1.00 93.88 90 PRO A CA 1
ATOM 717 C C . PRO A 1 90 ? 5.265 -7.855 -13.572 1.00 93.88 90 PRO A C 1
ATOM 719 O O . PRO A 1 90 ? 6.283 -8.269 -13.005 1.00 93.88 90 PRO A O 1
ATOM 722 N N . PRO A 1 91 ? 4.088 -7.842 -12.918 1.00 94.06 91 PRO A N 1
ATOM 723 C CA . PRO A 1 91 ? 3.939 -8.533 -11.647 1.00 94.06 91 PRO A CA 1
ATOM 724 C C . PRO A 1 91 ? 3.995 -10.051 -11.871 1.00 94.06 91 PRO A C 1
ATOM 726 O O . PRO A 1 91 ? 3.435 -10.569 -12.833 1.00 94.06 91 PRO A O 1
ATOM 729 N N . HIS A 1 92 ? 4.635 -10.782 -10.959 1.00 91.44 92 HIS A N 1
ATOM 730 C CA . HIS A 1 92 ? 4.713 -12.242 -10.995 1.00 91.44 92 HIS A CA 1
ATOM 731 C C . HIS A 1 92 ? 4.252 -12.864 -9.673 1.00 91.44 92 HIS A C 1
ATOM 733 O O . HIS A 1 92 ? 4.106 -12.171 -8.662 1.00 91.44 92 HIS A O 1
ATOM 739 N N . ILE A 1 93 ? 4.084 -14.193 -9.656 1.00 91.00 93 ILE A N 1
ATOM 740 C CA . ILE A 1 93 ? 3.583 -14.944 -8.492 1.00 91.00 93 ILE A CA 1
ATOM 741 C C . ILE A 1 93 ? 4.380 -14.663 -7.213 1.00 91.00 93 ILE A C 1
ATOM 743 O O . ILE A 1 93 ? 3.794 -14.542 -6.143 1.00 91.00 93 ILE A O 1
ATOM 747 N N . GLY A 1 94 ? 5.695 -14.448 -7.329 1.00 90.12 94 GLY A N 1
ATOM 748 C CA . GLY A 1 94 ? 6.534 -14.099 -6.183 1.00 90.12 94 GLY A CA 1
ATOM 749 C C . GLY A 1 94 ? 6.095 -12.832 -5.436 1.00 90.12 94 GLY A C 1
ATOM 750 O O . GLY A 1 94 ? 6.106 -12.826 -4.210 1.00 90.12 94 GLY A O 1
ATOM 751 N N . HIS A 1 95 ? 5.623 -11.793 -6.138 1.00 92.50 95 HIS A N 1
ATOM 752 C CA . HIS A 1 95 ? 5.115 -10.583 -5.482 1.00 92.50 95 HIS A CA 1
ATOM 753 C C . HIS A 1 95 ? 3.832 -10.874 -4.694 1.00 92.50 95 HIS A C 1
ATOM 755 O O . HIS A 1 95 ? 3.677 -10.428 -3.557 1.00 92.50 95 HIS A O 1
ATOM 761 N N . LYS A 1 96 ? 2.926 -11.666 -5.281 1.00 92.31 96 LYS A N 1
ATOM 762 C CA . LYS A 1 96 ? 1.657 -12.045 -4.645 1.00 92.31 96 LYS A CA 1
ATOM 763 C C . LYS A 1 96 ? 1.898 -12.919 -3.415 1.00 92.31 96 LYS A C 1
ATOM 765 O O . LYS A 1 96 ? 1.314 -12.664 -2.367 1.00 92.31 96 LYS A O 1
ATOM 770 N N . LEU A 1 97 ? 2.804 -13.896 -3.515 1.00 90.50 97 LEU A N 1
ATOM 771 C CA . LEU A 1 97 ? 3.189 -14.761 -2.397 1.00 90.50 97 LEU A CA 1
ATOM 772 C C . LEU A 1 97 ? 3.857 -13.979 -1.267 1.00 90.50 97 LEU A C 1
ATOM 774 O O . LEU A 1 97 ? 3.503 -14.187 -0.111 1.00 90.50 97 LEU A O 1
ATOM 778 N N . LEU A 1 98 ? 4.756 -13.042 -1.580 1.00 89.75 98 LEU A N 1
ATOM 779 C CA . LEU A 1 98 ? 5.381 -12.188 -0.569 1.00 89.75 98 LEU A CA 1
ATOM 780 C C . LEU A 1 98 ? 4.336 -11.354 0.188 1.00 89.75 98 LEU A C 1
ATOM 782 O O . LEU A 1 98 ? 4.348 -11.309 1.424 1.00 89.75 98 LEU A O 1
ATOM 786 N N . LEU A 1 99 ? 3.400 -10.735 -0.538 1.00 92.12 99 LEU A N 1
ATOM 787 C CA . LEU A 1 99 ? 2.317 -9.975 0.078 1.00 92.12 99 LEU A CA 1
ATOM 788 C C . LEU A 1 99 ? 1.397 -10.881 0.908 1.00 92.12 99 LEU A C 1
ATOM 790 O O . LEU A 1 99 ? 1.096 -10.549 2.050 1.00 92.12 99 LEU A O 1
ATOM 794 N N . ALA A 1 100 ? 1.006 -12.046 0.389 1.00 91.31 100 ALA A N 1
ATOM 795 C CA . ALA A 1 1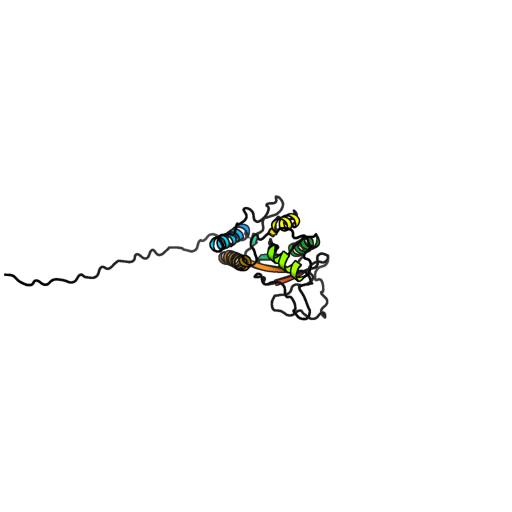00 ? 0.156 -13.005 1.093 1.00 91.31 100 ALA A CA 1
ATOM 796 C C . ALA A 1 100 ? 0.822 -13.556 2.363 1.00 91.31 100 ALA A C 1
ATOM 798 O O . ALA A 1 100 ? 0.194 -13.629 3.419 1.00 91.31 100 ALA A O 1
ATOM 799 N N . HIS A 1 101 ? 2.104 -13.919 2.298 1.00 87.81 101 HIS A N 1
ATOM 800 C CA . HIS A 1 101 ? 2.866 -14.354 3.465 1.00 87.81 101 HIS A CA 1
ATOM 801 C C . HIS A 1 101 ? 2.984 -13.244 4.495 1.00 87.81 101 HIS A C 1
ATOM 803 O O . HIS A 1 101 ? 2.815 -13.514 5.683 1.00 87.81 101 HIS A O 1
ATOM 809 N N . THR A 1 102 ? 3.185 -11.999 4.061 1.00 86.38 102 THR A N 1
ATOM 810 C CA . THR A 1 102 ? 3.202 -10.885 5.007 1.00 86.38 102 THR A CA 1
ATOM 811 C C . THR A 1 102 ? 1.809 -10.564 5.545 1.00 86.38 102 THR A C 1
ATOM 813 O O . THR A 1 102 ? 1.681 -10.197 6.697 1.00 86.38 102 THR A O 1
ATOM 816 N N . MET A 1 103 ? 0.731 -10.748 4.795 1.00 88.38 103 MET A N 1
ATOM 817 C CA . MET A 1 103 ? -0.616 -10.519 5.325 1.00 88.38 103 MET A CA 1
ATOM 818 C C . MET A 1 103 ? -1.034 -11.598 6.332 1.00 88.38 103 MET A C 1
ATOM 820 O O . MET A 1 103 ? -1.573 -11.268 7.385 1.00 88.38 103 MET A O 1
ATOM 824 N N . PHE A 1 104 ? -0.762 -12.875 6.042 1.00 86.88 104 PHE A N 1
ATOM 825 C CA . PHE A 1 104 ? -1.394 -13.999 6.747 1.00 86.88 104 PHE A CA 1
ATOM 826 C C . PHE A 1 104 ? -0.447 -14.893 7.555 1.00 86.88 104 PHE A C 1
ATOM 828 O O . PHE A 1 104 ? -0.916 -15.680 8.371 1.00 86.88 104 PHE A O 1
ATOM 835 N N . ARG A 1 105 ? 0.872 -14.836 7.328 1.00 79.06 105 ARG A N 1
ATOM 836 C CA . ARG A 1 105 ? 1.858 -15.766 7.927 1.00 79.06 105 ARG A CA 1
ATOM 837 C C . ARG A 1 105 ? 3.028 -15.056 8.603 1.00 79.06 105 ARG A C 1
ATOM 839 O O . ARG A 1 105 ? 4.126 -15.597 8.697 1.00 79.06 105 ARG A O 1
ATOM 846 N N . ASN A 1 106 ? 2.810 -13.820 9.016 1.00 73.44 106 ASN A N 1
ATOM 847 C CA . ASN A 1 106 ? 3.869 -12.922 9.438 1.00 73.44 106 ASN A CA 1
ATOM 848 C C . ASN A 1 106 ? 3.803 -12.673 10.963 1.00 73.44 106 ASN A C 1
ATOM 850 O O . ASN A 1 106 ? 2.721 -12.754 11.541 1.00 73.44 106 ASN A O 1
ATOM 854 N N . PRO A 1 107 ? 4.923 -12.330 11.624 1.00 68.31 107 PRO A N 1
ATOM 855 C CA . PRO A 1 107 ? 4.971 -12.110 13.076 1.00 68.31 107 PRO A CA 1
ATOM 856 C C . PRO A 1 107 ? 4.380 -10.760 13.540 1.00 68.31 107 PRO A C 1
ATOM 858 O O . PRO A 1 107 ? 4.517 -10.384 14.704 1.00 68.31 107 PRO A O 1
ATOM 861 N N . LEU A 1 108 ? 3.800 -9.962 1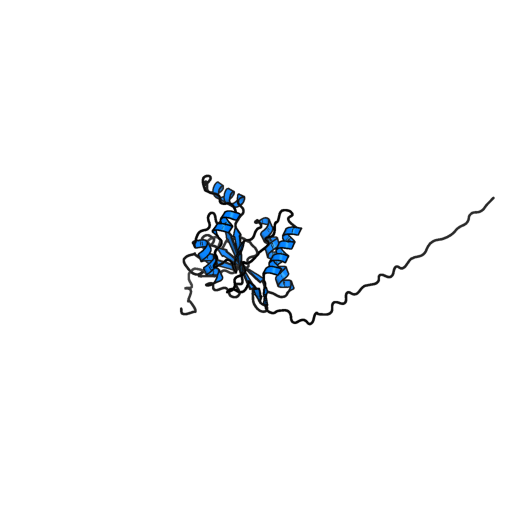2.645 1.00 78.38 108 LEU A N 1
ATOM 862 C CA . LEU A 1 108 ? 3.194 -8.674 12.957 1.00 78.38 108 LEU A CA 1
ATOM 863 C C . LEU A 1 108 ? 1.750 -8.868 13.393 1.00 78.38 108 LEU A C 1
ATOM 865 O O . LEU A 1 108 ? 0.849 -9.063 12.579 1.00 78.38 108 LEU A O 1
ATOM 869 N N . ASP A 1 109 ? 1.520 -8.637 14.676 1.00 84.81 109 ASP A N 1
ATOM 870 C CA . ASP A 1 109 ? 0.168 -8.460 15.190 1.00 84.81 109 ASP A CA 1
ATOM 871 C C . ASP A 1 109 ? -0.528 -7.244 14.563 1.00 84.81 109 ASP A C 1
ATOM 873 O O . ASP A 1 109 ? 0.100 -6.232 14.232 1.00 84.81 109 ASP A O 1
ATOM 877 N N . GLY A 1 110 ? -1.851 -7.306 14.448 1.00 91.25 110 GLY A N 1
ATOM 878 C CA . GLY A 1 110 ? -2.659 -6.136 14.108 1.00 91.25 110 GLY A CA 1
ATOM 879 C C . GLY A 1 110 ? -2.529 -5.644 12.666 1.00 91.25 110 GLY A C 1
ATOM 880 O O . GLY A 1 110 ? -2.928 -4.513 12.400 1.00 91.25 110 GLY A O 1
ATOM 881 N N . VAL A 1 111 ? -2.010 -6.453 11.736 1.00 94.00 111 VAL A N 1
ATOM 882 C CA . VAL A 1 111 ? -2.138 -6.177 10.295 1.00 94.00 111 VAL A CA 1
ATOM 883 C C . VAL A 1 111 ? -3.617 -6.208 9.909 1.00 94.00 111 VAL A C 1
ATOM 885 O O . VAL A 1 111 ? -4.328 -7.153 10.246 1.00 94.00 111 VAL A O 1
ATOM 888 N N . ILE A 1 112 ? -4.090 -5.148 9.251 1.00 95.06 112 ILE A N 1
ATOM 889 C CA . ILE A 1 112 ? -5.507 -4.992 8.879 1.00 95.06 112 ILE A CA 1
ATOM 890 C C . ILE A 1 112 ? -5.737 -4.835 7.375 1.00 95.06 112 ILE A C 1
ATOM 892 O O . ILE A 1 112 ? -6.833 -5.131 6.908 1.00 95.06 112 ILE A O 1
ATOM 896 N N . ALA A 1 113 ? -4.736 -4.363 6.630 1.00 96.06 113 ALA A N 1
ATOM 897 C CA . ALA A 1 113 ? -4.816 -4.130 5.192 1.00 96.06 113 ALA A CA 1
ATOM 898 C C . ALA A 1 113 ? -3.417 -4.034 4.570 1.00 96.06 113 ALA A C 1
ATOM 900 O O . ALA A 1 113 ? -2.416 -3.867 5.277 1.00 96.06 113 ALA A O 1
ATOM 901 N N . ALA A 1 114 ? -3.378 -4.045 3.242 1.00 95.75 114 ALA A N 1
ATOM 902 C CA . ALA A 1 114 ? -2.224 -3.686 2.439 1.00 95.75 114 ALA A CA 1
ATOM 903 C C . ALA A 1 114 ? -2.570 -2.585 1.432 1.00 95.75 114 ALA A C 1
ATOM 905 O O . ALA A 1 114 ? -3.658 -2.564 0.856 1.00 95.75 114 ALA A O 1
ATOM 906 N N . ILE A 1 115 ? -1.611 -1.694 1.204 1.00 96.00 115 ILE A N 1
ATOM 907 C CA . ILE A 1 115 ? -1.622 -0.685 0.154 1.00 96.00 115 ILE A CA 1
ATOM 908 C C . ILE A 1 115 ? -0.447 -0.993 -0.774 1.00 96.00 115 ILE A C 1
ATOM 910 O O . ILE A 1 115 ? 0.720 -0.861 -0.396 1.00 96.00 115 ILE A O 1
ATOM 914 N N . VAL A 1 116 ? -0.766 -1.444 -1.983 1.00 95.69 116 VAL A N 1
ATOM 915 C CA . VAL A 1 116 ? 0.206 -1.676 -3.052 1.00 95.69 116 VAL A CA 1
ATOM 916 C C . VAL A 1 116 ? 0.411 -0.368 -3.800 1.00 95.69 116 VAL A C 1
ATOM 918 O O . VAL A 1 116 ? -0.549 0.319 -4.138 1.00 95.69 116 VAL A O 1
ATOM 921 N N . ILE A 1 117 ? 1.668 -0.023 -4.053 1.00 94.75 117 ILE A N 1
ATOM 922 C CA . ILE A 1 117 ? 2.086 1.256 -4.624 1.00 94.75 117 ILE A CA 1
ATOM 923 C C . ILE A 1 117 ? 2.896 0.969 -5.899 1.00 94.75 117 ILE A C 1
ATOM 925 O O . ILE A 1 117 ? 4.128 0.884 -5.856 1.00 94.75 117 ILE A O 1
ATOM 929 N N . PRO A 1 118 ? 2.230 0.734 -7.042 1.00 94.88 118 PRO A N 1
ATOM 930 C CA . PRO A 1 118 ? 2.924 0.613 -8.314 1.00 94.88 118 PRO A CA 1
ATOM 931 C C . PRO A 1 118 ? 3.604 1.942 -8.653 1.00 94.88 118 PRO A C 1
ATOM 933 O O . PRO A 1 118 ? 2.952 2.983 -8.616 1.00 94.88 118 PRO A O 1
ATOM 936 N N . MET A 1 119 ? 4.893 1.903 -8.993 1.00 92.69 119 MET A N 1
ATOM 937 C CA . MET A 1 119 ? 5.621 3.095 -9.460 1.00 92.69 119 MET A CA 1
ATOM 938 C C . MET A 1 119 ? 5.025 3.614 -10.765 1.00 92.69 119 MET A C 1
ATOM 940 O O . MET A 1 119 ? 4.461 2.815 -11.510 1.00 92.69 119 MET A O 1
ATOM 944 N N . ASP A 1 120 ? 5.161 4.904 -11.051 1.00 92.94 120 ASP A N 1
ATOM 945 C CA . ASP A 1 120 ? 4.669 5.502 -12.293 1.00 92.94 120 ASP A CA 1
ATOM 946 C C . ASP A 1 120 ? 5.492 5.056 -13.516 1.00 92.94 120 ASP A C 1
ATOM 948 O O . ASP A 1 120 ? 6.601 4.527 -13.396 1.00 92.94 120 ASP A O 1
ATOM 952 N N . ASP A 1 121 ? 4.898 5.164 -14.706 1.00 94.12 121 ASP A N 1
ATOM 953 C CA . ASP A 1 121 ? 5.447 4.569 -15.934 1.00 94.12 121 ASP A CA 1
ATOM 954 C C . ASP A 1 121 ? 6.759 5.230 -16.386 1.00 94.12 121 ASP A C 1
ATOM 956 O O . ASP A 1 121 ? 7.610 4.583 -16.994 1.00 94.12 121 ASP A O 1
ATOM 960 N N . ASP A 1 122 ? 6.933 6.512 -16.083 1.00 93.12 122 ASP A N 1
ATOM 961 C CA . ASP A 1 122 ? 8.167 7.279 -16.242 1.00 93.12 122 ASP A CA 1
ATOM 962 C C . ASP A 1 122 ? 9.287 6.786 -15.323 1.00 93.12 122 ASP A C 1
ATOM 964 O O . ASP A 1 122 ? 10.380 6.529 -15.821 1.00 93.12 122 ASP A O 1
ATOM 968 N N . ILE A 1 123 ? 8.999 6.513 -14.049 1.00 91.44 123 ILE A N 1
ATOM 969 C CA . ILE A 1 123 ? 9.972 5.916 -13.116 1.00 91.44 123 ILE A CA 1
ATOM 970 C C . ILE A 1 123 ? 10.401 4.516 -13.581 1.00 91.44 123 ILE A C 1
ATOM 972 O O . ILE A 1 123 ? 11.574 4.143 -13.511 1.00 91.44 123 ILE A O 1
ATOM 976 N N . VAL A 1 124 ? 9.459 3.714 -14.092 1.00 92.00 124 VAL A N 1
ATOM 977 C CA . VAL A 1 124 ? 9.777 2.395 -14.671 1.00 92.00 124 VAL A CA 1
ATOM 978 C C . VAL A 1 124 ? 10.673 2.535 -15.900 1.00 92.00 124 VAL A C 1
ATOM 980 O O . VAL A 1 124 ? 11.605 1.743 -16.058 1.00 92.00 124 VAL A O 1
ATOM 983 N N . ARG A 1 125 ? 10.400 3.523 -16.757 1.00 93.12 125 ARG A N 1
ATOM 984 C CA . ARG A 1 125 ? 11.187 3.800 -17.960 1.00 93.12 125 ARG A CA 1
ATOM 985 C C . ARG A 1 125 ? 12.606 4.235 -17.614 1.00 93.12 125 ARG A C 1
ATOM 987 O O . ARG A 1 125 ? 13.535 3.595 -18.093 1.00 93.12 125 ARG A O 1
ATOM 994 N N . GLU A 1 126 ? 12.757 5.228 -16.742 1.00 91.88 126 GLU A N 1
ATOM 995 C CA . GLU A 1 126 ? 14.052 5.744 -16.284 1.00 91.88 126 GLU A CA 1
ATOM 996 C C . GLU A 1 126 ? 14.933 4.606 -15.755 1.00 91.88 126 GLU A C 1
ATOM 998 O O . GLU A 1 126 ? 16.042 4.391 -16.238 1.00 91.88 126 GLU A O 1
ATOM 1003 N N . LYS A 1 127 ? 14.390 3.758 -14.873 1.00 88.75 127 LYS A N 1
ATOM 1004 C CA . LYS A 1 127 ? 15.125 2.603 -14.341 1.00 88.75 127 LYS A CA 1
ATOM 1005 C C . LYS A 1 127 ? 15.582 1.613 -15.419 1.00 88.75 127 LYS A C 1
ATOM 1007 O O . LYS A 1 127 ? 16.631 0.978 -15.283 1.00 88.75 127 LYS A O 1
ATOM 1012 N N . LEU A 1 128 ? 14.768 1.380 -16.448 1.00 90.31 128 LEU A N 1
ATOM 1013 C CA . LEU A 1 128 ? 15.134 0.473 -17.539 1.00 90.31 128 LEU A CA 1
ATOM 1014 C C . LEU A 1 128 ? 16.196 1.095 -18.448 1.00 90.31 128 LEU A C 1
ATOM 1016 O O . LEU A 1 128 ? 17.090 0.373 -18.889 1.00 90.31 128 LEU A O 1
ATOM 1020 N N . GLU A 1 129 ? 16.122 2.403 -18.683 1.00 91.19 129 GLU A N 1
ATOM 1021 C CA . GLU A 1 129 ? 17.117 3.163 -19.441 1.00 91.19 129 GLU A CA 1
ATOM 1022 C C . GLU A 1 129 ? 18.476 3.169 -18.734 1.00 91.19 129 GLU A C 1
ATOM 1024 O O . GLU A 1 129 ? 19.484 2.806 -19.342 1.00 91.19 129 GLU A O 1
ATOM 1029 N N . GLU A 1 130 ? 18.502 3.446 -17.428 1.00 91.12 130 GLU A N 1
ATOM 1030 C CA . GLU A 1 130 ? 19.708 3.356 -16.591 1.00 91.12 130 GLU A CA 1
ATOM 1031 C C . GLU A 1 130 ? 20.342 1.957 -16.618 1.00 91.12 130 GLU A C 1
ATOM 1033 O O . GLU A 1 130 ? 21.563 1.807 -16.563 1.00 91.12 130 GLU A O 1
ATOM 1038 N N . ALA A 1 131 ? 19.517 0.913 -16.737 1.00 89.25 131 ALA A N 1
ATOM 1039 C CA . ALA A 1 131 ? 19.971 -0.470 -16.839 1.00 89.25 131 ALA A CA 1
ATOM 1040 C C . ALA A 1 131 ? 20.381 -0.892 -18.266 1.00 89.25 131 ALA A C 1
ATOM 1042 O O . ALA A 1 131 ? 20.726 -2.060 -18.470 1.00 89.25 131 ALA A O 1
ATOM 1043 N N . GLY A 1 132 ? 20.306 0.003 -19.260 1.00 90.88 132 GLY A N 1
ATOM 1044 C CA . GLY A 1 132 ? 20.596 -0.293 -20.667 1.00 90.88 132 GLY A CA 1
ATOM 1045 C C . GLY A 1 132 ? 19.574 -1.225 -21.333 1.00 90.88 132 GLY A C 1
ATOM 1046 O O . GLY A 1 132 ? 19.902 -1.935 -22.284 1.00 90.88 132 GLY A O 1
ATOM 1047 N N . LYS A 1 133 ? 18.337 -1.270 -20.826 1.00 89.19 133 LYS A N 1
ATOM 1048 C CA . LYS A 1 133 ? 17.278 -2.220 -21.213 1.00 89.19 133 LYS A CA 1
ATOM 1049 C C . LYS A 1 133 ? 16.165 -1.579 -22.049 1.00 89.19 133 LYS A C 1
ATOM 1051 O O . LYS A 1 133 ? 14.994 -1.930 -21.897 1.00 89.19 133 LYS A O 1
ATOM 1056 N N . ASN A 1 134 ? 16.533 -0.695 -22.972 1.00 82.19 134 ASN A N 1
ATOM 1057 C CA . ASN A 1 134 ? 15.621 0.169 -23.741 1.00 82.19 134 ASN A CA 1
ATOM 1058 C C . ASN A 1 134 ? 14.612 -0.585 -24.632 1.00 82.19 134 ASN A C 1
ATOM 1060 O O . ASN A 1 134 ? 13.634 -0.004 -25.087 1.00 82.19 134 ASN A O 1
ATOM 1064 N N . THR A 1 135 ? 14.834 -1.875 -24.895 1.00 82.19 135 THR A N 1
ATOM 1065 C CA . THR A 1 135 ? 13.929 -2.739 -25.674 1.00 82.19 135 THR A CA 1
ATOM 1066 C C . THR A 1 135 ? 12.924 -3.508 -24.812 1.00 82.19 135 THR A C 1
ATOM 1068 O O . THR A 1 135 ? 12.142 -4.301 -25.337 1.00 82.19 135 THR A O 1
ATOM 1071 N N . SER A 1 136 ? 12.945 -3.319 -23.489 1.00 87.25 136 SER A N 1
ATOM 1072 C CA . SER A 1 136 ? 12.043 -4.024 -22.576 1.00 87.25 136 SER A CA 1
ATOM 1073 C C . SER A 1 136 ? 10.619 -3.498 -22.689 1.00 87.25 136 SER A C 1
ATOM 1075 O O . SER A 1 136 ? 10.389 -2.299 -22.824 1.00 87.25 136 SER A O 1
ATOM 1077 N N . ILE A 1 137 ? 9.647 -4.401 -22.566 1.00 89.25 137 ILE A N 1
ATOM 1078 C CA . ILE A 1 137 ? 8.233 -4.030 -22.503 1.00 89.25 137 ILE A CA 1
ATOM 1079 C C . ILE A 1 137 ? 7.992 -3.221 -21.225 1.00 89.25 137 ILE A C 1
ATOM 1081 O O . ILE A 1 137 ? 8.358 -3.654 -20.130 1.00 89.25 137 ILE A O 1
ATOM 1085 N N . ILE A 1 138 ? 7.343 -2.066 -21.366 1.00 93.12 138 ILE A N 1
ATOM 1086 C CA . ILE A 1 138 ? 6.858 -1.248 -20.253 1.00 93.12 138 ILE A CA 1
ATOM 1087 C C . ILE A 1 138 ? 5.341 -1.362 -20.238 1.00 93.12 138 ILE A C 1
ATOM 1089 O O . ILE A 1 138 ? 4.663 -0.841 -21.121 1.00 93.12 138 ILE A O 1
ATOM 1093 N N . LEU A 1 139 ? 4.815 -2.084 -19.254 1.00 94.50 139 LEU A N 1
ATOM 1094 C CA . LEU A 1 139 ? 3.384 -2.146 -19.008 1.00 94.50 139 LEU A CA 1
ATOM 1095 C C . LEU A 1 139 ? 2.929 -0.875 -18.297 1.00 94.50 139 LEU A C 1
ATOM 1097 O O . LEU A 1 139 ? 3.575 -0.436 -17.340 1.00 94.50 139 LEU A O 1
ATOM 1101 N N . SER A 1 140 ? 1.784 -0.346 -18.727 1.00 95.44 140 SER A N 1
ATOM 1102 C CA . SER A 1 140 ? 1.158 0.793 -18.060 1.00 95.44 140 SER A CA 1
ATOM 1103 C C . SER A 1 140 ? 0.850 0.479 -16.594 1.00 95.44 140 SER A C 1
ATOM 1105 O O . SER A 1 140 ? 0.663 -0.686 -16.217 1.00 95.44 140 SER A O 1
ATOM 1107 N N . LYS A 1 141 ? 0.765 1.510 -15.750 1.00 94.69 141 LYS A N 1
ATOM 1108 C CA . LYS A 1 141 ? 0.385 1.369 -14.334 1.00 94.69 141 LYS A CA 1
ATOM 1109 C C . LYS A 1 141 ? -0.912 0.583 -14.172 1.00 94.69 141 LYS A C 1
ATOM 1111 O O . LYS A 1 141 ? -0.970 -0.336 -13.353 1.00 94.69 141 LYS A O 1
ATOM 1116 N N . ASP A 1 142 ? -1.897 0.859 -15.018 1.00 93.94 142 ASP A N 1
ATOM 1117 C CA . ASP A 1 142 ? -3.186 0.171 -15.007 1.00 93.94 142 ASP A CA 1
ATOM 1118 C C . ASP A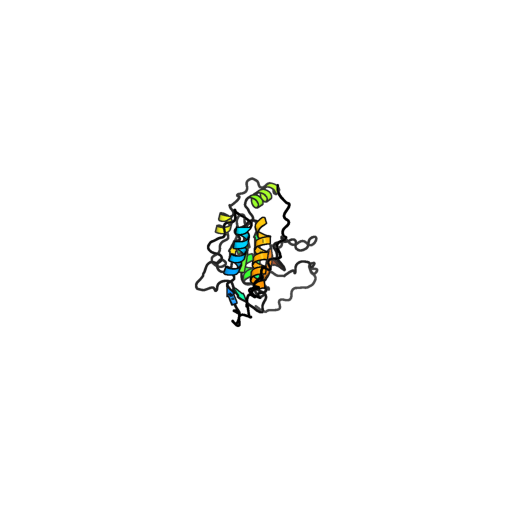 1 142 ? -3.075 -1.301 -15.419 1.00 93.94 142 ASP A C 1
ATOM 1120 O O . ASP A 1 142 ? -3.675 -2.167 -14.775 1.00 93.94 142 ASP A O 1
ATOM 1124 N N . ASP A 1 143 ? -2.266 -1.630 -16.432 1.00 95.69 143 ASP A N 1
ATOM 1125 C CA . ASP A 1 143 ? -2.018 -3.025 -16.815 1.00 95.69 143 ASP A CA 1
ATOM 1126 C C . ASP A 1 143 ? -1.303 -3.792 -15.698 1.00 95.69 143 ASP A C 1
ATOM 1128 O O . ASP A 1 143 ? -1.652 -4.939 -15.404 1.00 95.69 143 ASP A O 1
ATOM 1132 N N . ARG A 1 144 ? -0.334 -3.157 -15.030 1.00 96.50 144 ARG A N 1
ATOM 1133 C CA . ARG A 1 144 ? 0.379 -3.750 -13.892 1.00 96.50 144 ARG A CA 1
ATOM 1134 C C . ARG A 1 144 ? -0.553 -3.982 -12.710 1.00 96.50 144 ARG A C 1
ATOM 1136 O O . ARG A 1 144 ? -0.520 -5.068 -12.135 1.00 96.50 144 ARG A O 1
ATOM 1143 N N . ILE A 1 145 ? -1.428 -3.029 -12.385 1.00 94.88 145 ILE A N 1
ATOM 1144 C CA . ILE A 1 145 ? -2.474 -3.203 -11.364 1.00 94.88 145 ILE A CA 1
ATOM 1145 C C . ILE A 1 145 ? -3.390 -4.370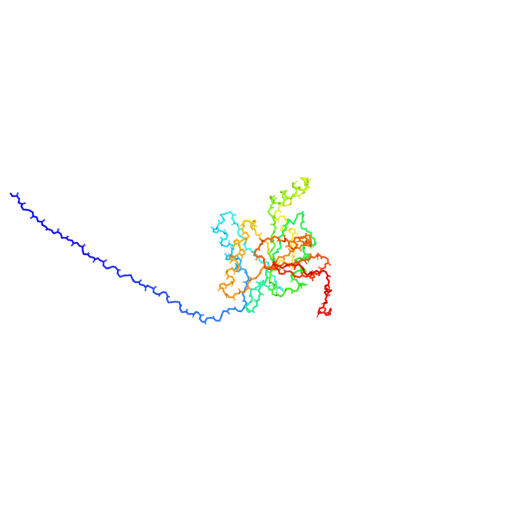 -11.743 1.00 94.88 145 ILE A C 1
ATOM 1147 O O . ILE A 1 145 ? -3.608 -5.271 -10.929 1.00 94.88 145 ILE A O 1
ATOM 1151 N N . ARG A 1 146 ? -3.885 -4.398 -12.987 1.00 94.38 146 ARG A N 1
ATOM 1152 C CA . ARG A 1 146 ? -4.781 -5.452 -13.485 1.00 94.38 146 ARG A CA 1
ATOM 1153 C C . ARG A 1 146 ? -4.151 -6.840 -13.376 1.00 94.38 146 ARG A C 1
ATOM 1155 O O . ARG A 1 146 ? -4.824 -7.772 -12.949 1.00 94.38 146 ARG A O 1
ATOM 1162 N N . LEU A 1 147 ? -2.873 -6.982 -13.724 1.00 95.12 147 LEU A N 1
ATOM 1163 C CA . LEU A 1 147 ? -2.144 -8.251 -13.628 1.00 95.12 147 LEU A CA 1
ATOM 1164 C C . LEU A 1 147 ? -1.791 -8.632 -12.178 1.00 95.12 147 LEU A C 1
ATOM 1166 O O . LEU A 1 147 ? -1.699 -9.821 -11.848 1.00 95.12 147 LEU A O 1
ATOM 1170 N N . PHE A 1 148 ? -1.587 -7.645 -11.299 1.00 95.75 148 PHE A N 1
ATOM 1171 C CA . PHE A 1 148 ? -1.268 -7.895 -9.894 1.00 95.75 148 PHE A CA 1
ATOM 1172 C C . PHE A 1 148 ? -2.486 -8.401 -9.119 1.00 95.75 148 PHE A C 1
ATOM 1174 O O . PHE A 1 148 ? -2.312 -9.286 -8.280 1.00 95.75 148 PHE A O 1
ATOM 1181 N N . ARG A 1 149 ? -3.691 -7.884 -9.407 1.00 92.75 149 ARG A N 1
ATOM 1182 C CA . ARG A 1 149 ? -4.935 -8.255 -8.709 1.00 92.75 149 ARG A CA 1
ATOM 1183 C C . ARG A 1 149 ? -5.069 -9.758 -8.495 1.00 92.75 149 ARG A C 1
ATOM 1185 O O . ARG A 1 149 ? -4.657 -10.581 -9.321 1.00 92.75 149 ARG A O 1
ATOM 1192 N N . ASP A 1 150 ? -5.610 -10.104 -7.339 1.00 90.56 150 ASP A N 1
ATOM 1193 C CA . ASP A 1 150 ? -5.731 -11.480 -6.892 1.00 90.56 150 ASP A CA 1
ATOM 1194 C C . ASP A 1 150 ? -6.962 -11.595 -6.002 1.00 90.56 150 ASP A C 1
ATOM 1196 O O . ASP A 1 150 ? -7.061 -10.910 -4.985 1.00 90.56 150 ASP A O 1
ATOM 1200 N N . ALA A 1 151 ? -7.897 -12.469 -6.373 1.00 88.00 151 ALA A N 1
ATOM 1201 C CA . ALA A 1 151 ? -9.165 -12.612 -5.666 1.00 88.00 151 ALA A CA 1
ATOM 1202 C C . ALA A 1 151 ? -8.986 -12.949 -4.174 1.00 88.00 151 ALA A C 1
ATOM 1204 O O . ALA A 1 151 ? -9.844 -12.599 -3.365 1.00 88.00 151 ALA A O 1
ATOM 1205 N N . LEU A 1 152 ? -7.873 -13.591 -3.796 1.00 86.94 152 LEU A N 1
ATOM 1206 C CA . LEU A 1 152 ? -7.555 -13.878 -2.400 1.00 86.94 152 LEU A CA 1
ATOM 1207 C C . LEU A 1 152 ? -7.117 -12.624 -1.633 1.00 86.94 152 LEU A C 1
ATOM 1209 O O . LEU A 1 152 ? -7.354 -12.537 -0.434 1.00 86.94 152 LEU A O 1
ATOM 1213 N N . LEU A 1 153 ? -6.452 -11.669 -2.285 1.00 90.25 153 LEU A N 1
ATOM 1214 C CA . LEU A 1 153 ? -5.881 -10.484 -1.634 1.00 90.25 153 LEU A CA 1
ATOM 1215 C C . LEU A 1 153 ? -6.798 -9.261 -1.714 1.00 90.25 153 LEU A C 1
ATOM 1217 O O . LEU A 1 153 ? -6.792 -8.447 -0.792 1.00 90.25 153 LEU A O 1
ATOM 1221 N N . ASP A 1 154 ? -7.600 -9.147 -2.772 1.00 89.62 154 ASP A N 1
ATOM 1222 C CA . ASP A 1 154 ? -8.489 -8.016 -3.067 1.00 89.62 154 ASP A CA 1
ATOM 1223 C C . ASP A 1 154 ? -9.396 -7.553 -1.896 1.00 89.62 154 ASP A C 1
ATOM 1225 O O . ASP A 1 154 ? -9.627 -6.346 -1.785 1.00 89.62 154 ASP A O 1
ATOM 1229 N N . PRO A 1 155 ? -9.876 -8.418 -0.973 1.00 91.75 155 PRO A N 1
ATOM 1230 C CA . PRO A 1 155 ? -10.645 -7.956 0.188 1.00 91.75 155 PRO A CA 1
ATOM 1231 C C . PRO A 1 155 ? -9.851 -7.086 1.177 1.00 91.75 155 PRO A C 1
ATOM 1233 O O . PRO A 1 155 ? -10.441 -6.308 1.923 1.00 91.75 155 PRO A O 1
ATOM 1236 N N . TRP A 1 156 ? -8.519 -7.199 1.195 1.00 92.81 156 TRP A N 1
ATOM 1237 C CA . TRP A 1 156 ? -7.638 -6.474 2.124 1.00 92.81 156 TRP A CA 1
ATOM 1238 C C . TRP A 1 156 ? -6.577 -5.622 1.432 1.00 92.81 156 TRP A C 1
ATOM 1240 O O . TRP A 1 156 ? -5.850 -4.887 2.102 1.00 92.81 156 TRP A O 1
ATOM 1250 N N . CYS A 1 157 ? -6.458 -5.740 0.113 1.00 94.31 157 CYS A N 1
ATOM 1251 C CA . CYS A 1 157 ? -5.437 -5.096 -0.689 1.00 94.31 157 CYS A CA 1
ATOM 1252 C C . CYS A 1 157 ? -6.053 -3.986 -1.534 1.00 94.31 157 CYS A C 1
ATOM 1254 O O . CYS A 1 157 ? -6.976 -4.218 -2.310 1.00 94.31 157 CYS A O 1
ATOM 1256 N N . TRP A 1 158 ? -5.493 -2.787 -1.423 1.00 95.38 158 TRP A N 1
ATOM 1257 C CA . TRP A 1 158 ? -5.858 -1.647 -2.253 1.00 95.38 158 TRP A CA 1
ATOM 1258 C C . TRP A 1 158 ? -4.642 -1.136 -3.024 1.00 95.38 158 TRP A C 1
ATOM 1260 O O . TRP A 1 158 ? -3.524 -1.152 -2.514 1.00 95.38 158 TRP A O 1
ATOM 1270 N N . PHE A 1 159 ? -4.854 -0.683 -4.257 1.00 94.50 159 PHE A N 1
ATOM 1271 C CA . PHE A 1 159 ? -3.806 -0.098 -5.088 1.00 94.50 159 PHE A CA 1
ATOM 1272 C C . PHE A 1 159 ? -3.873 1.418 -4.987 1.00 94.50 159 PHE A C 1
ATOM 1274 O O . PHE A 1 159 ? -4.904 2.020 -5.287 1.00 94.50 159 PHE A O 1
ATOM 1281 N N . PHE A 1 160 ? -2.772 2.028 -4.559 1.00 94.00 160 PHE A N 1
ATOM 1282 C CA . PHE A 1 160 ? -2.679 3.472 -4.448 1.00 94.00 160 PHE A CA 1
ATOM 1283 C C . PHE A 1 160 ? -2.679 4.107 -5.850 1.00 94.00 160 PHE A C 1
ATOM 1285 O O . PHE A 1 160 ? -1.822 3.763 -6.667 1.00 94.00 160 PHE A O 1
ATOM 1292 N N . PRO A 1 161 ? -3.621 5.020 -6.149 1.00 91.31 161 PRO A N 1
ATOM 1293 C CA . PRO A 1 161 ? -3.749 5.608 -7.483 1.00 91.31 161 PRO A CA 1
ATOM 1294 C C . PRO A 1 161 ? -2.682 6.677 -7.772 1.00 91.31 161 PRO A C 1
ATOM 1296 O O . PRO A 1 161 ? -2.304 6.865 -8.925 1.00 91.31 161 PRO A O 1
ATOM 1299 N N . GLY A 1 162 ? -2.178 7.367 -6.743 1.00 89.19 162 GLY A N 1
ATOM 1300 C CA . GLY A 1 162 ? -1.237 8.481 -6.899 1.00 89.19 162 GLY A CA 1
ATOM 1301 C C . GLY A 1 162 ? 0.202 8.050 -7.186 1.00 89.19 162 GLY A C 1
ATOM 1302 O O . GLY A 1 162 ? 0.559 6.878 -7.023 1.00 89.19 162 GLY A O 1
ATOM 1303 N N . GLY A 1 163 ? 1.014 9.017 -7.608 1.00 87.62 163 GLY A N 1
ATOM 1304 C CA . GLY A 1 163 ? 2.466 8.903 -7.748 1.00 87.62 163 GLY A CA 1
ATOM 1305 C C . GLY A 1 163 ? 3.243 9.144 -6.452 1.00 87.62 163 GLY A C 1
ATOM 1306 O O . GLY A 1 163 ? 2.652 9.277 -5.373 1.00 87.62 163 GLY A O 1
ATOM 1307 N N . LEU A 1 164 ? 4.576 9.173 -6.540 1.00 83.69 164 LEU A N 1
ATOM 1308 C CA . LEU A 1 164 ? 5.493 9.365 -5.400 1.00 83.69 164 LEU A CA 1
ATOM 1309 C C . LEU A 1 164 ? 5.219 10.664 -4.628 1.00 83.69 164 LEU A C 1
ATOM 1311 O O . LEU A 1 164 ? 5.197 10.662 -3.396 1.00 83.69 164 LEU A O 1
ATOM 1315 N N . GLU A 1 165 ? 4.930 11.741 -5.347 1.00 85.12 165 GLU A N 1
ATOM 1316 C CA . GLU A 1 165 ? 4.608 13.071 -4.835 1.00 85.12 165 GLU A CA 1
ATOM 1317 C C . GLU A 1 165 ? 3.374 13.089 -3.920 1.00 85.12 165 GLU A C 1
ATOM 1319 O O . GLU A 1 165 ? 3.309 13.873 -2.975 1.00 85.12 165 GLU A O 1
ATOM 1324 N N . HIS A 1 166 ? 2.427 12.171 -4.129 1.00 89.69 166 HIS A N 1
ATOM 1325 C CA . HIS A 1 166 ? 1.188 12.098 -3.354 1.00 89.69 166 HIS A CA 1
ATOM 1326 C C . HIS A 1 166 ? 1.333 11.299 -2.050 1.00 89.69 166 HIS A C 1
ATOM 1328 O O . HIS A 1 166 ? 0.504 11.418 -1.142 1.00 89.69 166 HIS A O 1
ATOM 1334 N N . GLN A 1 167 ? 2.351 10.438 -1.951 1.00 89.00 167 GLN A N 1
ATOM 1335 C CA . GLN A 1 167 ? 2.430 9.416 -0.904 1.00 89.00 167 GLN A CA 1
ATOM 1336 C C . GLN A 1 167 ? 2.537 10.027 0.493 1.00 89.00 167 GLN A C 1
ATOM 1338 O O . GLN A 1 167 ? 1.768 9.662 1.382 1.00 89.00 167 GLN A O 1
ATOM 1343 N N . SER A 1 168 ? 3.456 10.978 0.686 1.00 88.00 168 SER A N 1
ATOM 1344 C CA . SER A 1 168 ? 3.701 11.589 2.000 1.00 88.00 168 SER A CA 1
ATOM 1345 C C . SER A 1 168 ? 2.430 12.225 2.568 1.00 88.00 168 SER A C 1
ATOM 1347 O O . SER A 1 168 ? 1.986 11.861 3.661 1.00 88.00 168 SER A O 1
ATOM 1349 N N . THR A 1 169 ? 1.774 13.083 1.777 1.00 90.56 169 THR A N 1
ATOM 1350 C CA . THR A 1 169 ? 0.510 13.724 2.153 1.00 90.56 169 THR A CA 1
ATOM 1351 C C . THR A 1 169 ? -0.560 12.685 2.470 1.00 90.56 169 THR A C 1
ATOM 1353 O O . THR A 1 169 ? -1.201 12.763 3.518 1.00 90.56 169 THR A O 1
ATOM 1356 N N . PHE A 1 170 ? -0.739 11.678 1.614 1.00 93.62 170 PHE A N 1
ATOM 1357 C CA . PHE A 1 170 ? -1.757 10.654 1.822 1.00 93.62 170 PHE A CA 1
ATOM 1358 C C . PHE A 1 170 ? -1.572 9.894 3.142 1.00 93.62 170 PHE A C 1
ATOM 1360 O O . PHE A 1 170 ? -2.494 9.824 3.961 1.00 93.62 170 PHE A O 1
ATOM 1367 N N . PHE A 1 171 ? -0.382 9.333 3.369 1.00 94.00 171 PHE A N 1
ATOM 1368 C CA . PHE A 1 171 ? -0.121 8.495 4.539 1.00 94.00 171 PHE A CA 1
ATOM 1369 C C . PHE A 1 171 ? -0.148 9.300 5.840 1.00 94.00 171 PHE A C 1
ATOM 1371 O O . PHE A 1 171 ? -0.621 8.793 6.866 1.00 94.00 171 PHE A O 1
ATOM 1378 N N . ASP A 1 172 ? 0.276 10.562 5.813 1.00 93.12 172 ASP A N 1
ATOM 1379 C CA . ASP A 1 172 ? 0.155 11.447 6.967 1.00 93.12 172 ASP A CA 1
ATOM 1380 C C . ASP A 1 172 ? -1.300 11.785 7.286 1.00 93.12 172 ASP A C 1
ATOM 1382 O O . ASP A 1 172 ? -1.696 11.725 8.454 1.00 93.12 172 ASP A O 1
ATOM 1386 N N . GLN A 1 173 ? -2.121 12.094 6.280 1.00 95.25 173 GLN A N 1
ATOM 1387 C CA . GLN A 1 173 ? -3.534 12.412 6.498 1.00 95.25 173 GLN A CA 1
ATOM 1388 C C . GLN A 1 173 ? -4.325 11.198 6.981 1.00 95.25 173 GLN A C 1
ATOM 1390 O O . GLN A 1 173 ? -5.103 11.316 7.929 1.00 95.25 173 GLN A O 1
ATOM 1395 N N . LEU A 1 174 ? -4.062 10.012 6.426 1.00 96.69 174 LEU A N 1
ATOM 1396 C CA . LEU A 1 174 ? -4.678 8.766 6.879 1.00 96.69 174 LEU A CA 1
ATOM 1397 C C . LEU A 1 174 ? -4.349 8.482 8.356 1.00 96.69 174 LEU A C 1
ATOM 1399 O O . LEU A 1 174 ? -5.243 8.214 9.164 1.00 96.69 174 LEU A O 1
ATOM 1403 N N . ARG A 1 175 ? -3.074 8.627 8.743 1.00 96.12 175 ARG A N 1
ATOM 1404 C CA . ARG A 1 175 ? -2.633 8.462 10.136 1.00 96.12 175 ARG A CA 1
ATOM 1405 C C . ARG A 1 175 ? -3.261 9.504 11.059 1.00 96.12 175 ARG A C 1
ATOM 1407 O O . ARG A 1 175 ? -3.706 9.158 12.154 1.00 96.12 175 ARG A O 1
ATOM 1414 N N . ARG A 1 176 ? -3.301 10.774 10.646 1.00 96.06 176 ARG A N 1
ATOM 1415 C CA . ARG A 1 176 ? -3.893 11.870 11.433 1.00 96.06 176 ARG A CA 1
ATOM 1416 C C . ARG A 1 176 ? -5.388 11.660 11.647 1.00 96.06 176 ARG A C 1
ATOM 1418 O O . ARG A 1 176 ? -5.844 11.812 12.778 1.00 96.06 176 ARG A O 1
ATOM 1425 N N . ALA A 1 177 ? -6.119 11.262 10.608 1.00 97.31 177 ALA A N 1
ATOM 1426 C CA . ALA A 1 177 ? -7.549 10.983 10.688 1.00 97.31 177 ALA A CA 1
ATOM 1427 C C . ALA A 1 177 ? -7.844 9.825 11.657 1.00 97.31 177 ALA A C 1
ATOM 1429 O O . ALA A 1 177 ? -8.661 9.975 12.563 1.00 97.31 177 ALA A O 1
ATOM 1430 N N . ALA A 1 178 ? -7.116 8.707 11.550 1.00 97.38 178 ALA A N 1
ATOM 1431 C CA . ALA A 1 178 ? -7.260 7.581 12.478 1.00 97.38 178 ALA A CA 1
ATOM 1432 C C . ALA A 1 178 ? -6.922 7.980 13.930 1.00 97.38 178 ALA A C 1
ATOM 1434 O O . ALA A 1 178 ? -7.669 7.673 14.865 1.00 97.38 178 ALA A O 1
ATOM 1435 N N . LYS A 1 179 ? -5.827 8.730 14.123 1.00 96.62 179 LYS A N 1
ATOM 1436 C CA . LYS A 1 179 ? -5.390 9.210 15.441 1.00 96.62 179 LYS A CA 1
ATOM 1437 C C . LYS A 1 179 ? -6.398 10.160 16.082 1.00 96.62 179 LYS A C 1
ATOM 1439 O O . LYS A 1 179 ? -6.604 10.086 17.292 1.00 96.62 179 LYS A O 1
ATOM 1444 N N . TYR A 1 180 ? -7.037 11.027 15.298 1.00 96.38 180 TYR A N 1
ATOM 1445 C CA . TYR A 1 180 ? -8.066 11.953 15.779 1.00 96.38 180 TYR A CA 1
ATOM 1446 C C . TYR A 1 180 ? -9.227 11.215 16.471 1.00 96.38 180 TYR A C 1
ATOM 1448 O O . TYR A 1 180 ? -9.693 11.625 17.539 1.00 96.38 180 TYR A O 1
ATOM 1456 N N . ASP A 1 181 ? -9.615 10.057 15.934 1.00 96.25 181 ASP A N 1
ATOM 1457 C CA . ASP A 1 181 ? -10.656 9.203 16.514 1.00 96.25 181 ASP A CA 1
ATOM 1458 C C . ASP A 1 181 ? -10.145 8.245 17.604 1.00 96.25 181 ASP A C 1
ATOM 1460 O O . ASP A 1 181 ? -10.925 7.502 18.217 1.00 96.25 181 ASP A O 1
ATOM 1464 N N . GLY A 1 182 ? -8.854 8.316 17.930 1.00 96.06 182 GLY A N 1
ATOM 1465 C CA . GLY A 1 182 ? -8.203 7.546 18.987 1.00 96.06 182 GLY A CA 1
ATOM 1466 C C . GLY A 1 182 ? -7.798 6.134 18.568 1.00 96.06 182 GLY A C 1
ATOM 1467 O O . GLY A 1 182 ? -7.779 5.245 19.420 1.00 96.06 182 GLY A O 1
ATOM 1468 N N . PHE A 1 183 ? -7.527 5.913 17.280 1.00 97.50 183 PHE A N 1
ATOM 1469 C CA . PHE A 1 183 ? -6.927 4.679 16.776 1.00 97.50 183 PHE A CA 1
ATOM 1470 C C . PHE A 1 183 ? -5.420 4.860 16.578 1.00 97.50 183 PHE A C 1
ATOM 1472 O O . PHE A 1 183 ? -4.963 5.882 16.066 1.00 97.50 183 PHE A O 1
ATOM 1479 N N . GLU A 1 184 ? -4.640 3.849 16.953 1.00 95.31 184 GLU A N 1
ATOM 1480 C CA . GLU A 1 184 ? -3.212 3.798 16.643 1.00 95.31 184 GLU A CA 1
ATOM 1481 C C . GLU A 1 184 ? -3.016 3.127 15.283 1.00 95.31 184 GLU A C 1
ATOM 1483 O O . GLU A 1 184 ? -3.361 1.953 15.125 1.00 95.31 184 GLU A O 1
ATOM 1488 N N . LEU A 1 185 ? -2.478 3.874 14.314 1.00 95.94 185 LEU A N 1
ATOM 1489 C CA . LEU A 1 185 ? -2.200 3.402 12.959 1.00 95.94 185 LEU A CA 1
ATOM 1490 C C . LEU A 1 185 ? -0.708 3.540 12.627 1.00 95.94 185 LEU A C 1
ATOM 1492 O O . LEU A 1 185 ? -0.168 4.648 12.603 1.00 95.94 185 LEU A O 1
ATOM 1496 N N . ASP A 1 186 ? -0.082 2.408 12.323 1.00 93.88 186 ASP A N 1
ATOM 1497 C CA . ASP A 1 186 ? 1.310 2.283 11.896 1.00 93.88 186 ASP A CA 1
ATOM 1498 C C . ASP A 1 186 ? 1.395 1.705 10.472 1.00 93.88 186 ASP A C 1
ATOM 1500 O O . ASP A 1 186 ? 0.497 1.000 10.003 1.00 93.88 186 ASP A O 1
ATOM 1504 N N . TYR A 1 187 ? 2.511 1.979 9.797 1.00 93.56 187 TYR A N 1
ATOM 1505 C CA . TYR A 1 187 ? 2.802 1.464 8.460 1.00 93.56 187 TYR A CA 1
ATOM 1506 C C . TYR A 1 187 ? 4.000 0.525 8.505 1.00 93.56 187 TYR A C 1
ATOM 1508 O O . TYR A 1 187 ? 5.002 0.819 9.160 1.00 93.56 187 TYR A O 1
ATOM 1516 N N . VAL A 1 188 ? 3.910 -0.581 7.774 1.00 91.25 188 VAL A N 1
ATOM 1517 C CA . VAL A 1 188 ? 4.984 -1.568 7.657 1.00 91.25 188 VAL A CA 1
ATOM 1518 C C . VAL A 1 188 ? 5.365 -1.700 6.198 1.00 91.25 188 VAL A C 1
ATOM 1520 O O . VAL A 1 188 ? 4.517 -2.004 5.371 1.00 91.25 188 VAL A O 1
ATOM 1523 N N . ILE A 1 189 ? 6.636 -1.511 5.882 1.00 90.19 189 ILE A N 1
ATOM 1524 C CA . ILE A 1 189 ? 7.143 -1.681 4.522 1.00 90.19 189 ILE A CA 1
ATOM 1525 C C . ILE A 1 189 ? 7.486 -3.148 4.302 1.00 90.19 189 ILE A C 1
ATOM 1527 O O . ILE A 1 189 ? 8.099 -3.766 5.174 1.00 90.19 189 ILE A O 1
ATOM 1531 N N . ILE A 1 190 ? 7.121 -3.695 3.143 1.00 89.12 190 ILE A N 1
ATOM 1532 C CA . ILE A 1 190 ? 7.619 -5.001 2.708 1.00 89.12 190 ILE A CA 1
ATOM 1533 C C . ILE A 1 190 ? 8.572 -4.847 1.538 1.00 89.12 190 ILE A C 1
ATOM 1535 O O . ILE A 1 190 ? 8.285 -4.129 0.583 1.00 89.12 190 ILE A O 1
ATOM 1539 N N . CYS A 1 191 ? 9.696 -5.545 1.605 1.00 85.81 191 CYS A N 1
ATOM 1540 C CA . CYS A 1 191 ? 10.674 -5.579 0.530 1.00 85.81 191 CYS A CA 1
ATOM 1541 C C . CYS A 1 191 ? 11.331 -6.959 0.426 1.00 85.81 191 CYS A C 1
ATOM 1543 O O . CYS A 1 191 ? 11.255 -7.787 1.341 1.00 85.81 191 CYS A O 1
ATOM 1545 N N . GLY A 1 192 ? 11.945 -7.211 -0.729 1.00 81.56 192 GLY A N 1
ATOM 1546 C CA . GLY A 1 192 ? 12.792 -8.378 -0.927 1.00 81.56 192 GLY A CA 1
ATOM 1547 C C . GLY A 1 192 ? 14.134 -8.243 -0.194 1.00 81.56 192 GLY A C 1
ATOM 1548 O O . GLY A 1 192 ? 14.491 -7.158 0.278 1.00 81.56 192 GLY A O 1
ATOM 1549 N N . PRO A 1 193 ? 14.903 -9.339 -0.090 1.00 79.19 193 PRO A N 1
ATOM 1550 C CA . PRO A 1 193 ? 16.214 -9.336 0.560 1.00 79.19 193 PRO A CA 1
ATOM 1551 C C . PRO A 1 193 ? 17.257 -8.480 -0.169 1.00 79.19 193 PRO A C 1
ATOM 1553 O O . PRO A 1 193 ? 18.256 -8.107 0.434 1.00 79.19 193 PRO A O 1
ATOM 1556 N N . ASP A 1 194 ? 17.017 -8.134 -1.432 1.00 80.81 194 ASP A N 1
ATOM 1557 C CA . ASP A 1 194 ? 17.830 -7.213 -2.224 1.00 80.81 194 ASP A CA 1
ATOM 1558 C C . ASP A 1 194 ? 17.947 -5.821 -1.581 1.00 80.81 194 ASP A C 1
ATOM 1560 O O . ASP A 1 194 ? 18.970 -5.163 -1.744 1.00 80.81 194 ASP A O 1
ATOM 1564 N N . TRP A 1 195 ? 16.969 -5.410 -0.768 1.00 78.75 195 TRP A N 1
ATOM 1565 C CA . TRP A 1 195 ? 16.960 -4.139 -0.027 1.00 78.75 195 TRP A CA 1
ATOM 1566 C C . TRP A 1 195 ? 17.748 -4.160 1.288 1.00 78.75 195 TRP A C 1
ATOM 1568 O O . TRP A 1 195 ? 17.682 -3.209 2.075 1.00 78.75 195 TRP A O 1
ATOM 1578 N N . VAL A 1 196 ? 18.481 -5.244 1.546 1.00 79.44 196 VAL A N 1
ATOM 1579 C CA . VAL A 1 196 ? 19.315 -5.407 2.734 1.00 79.44 196 VAL A CA 1
ATOM 1580 C C . VAL A 1 196 ? 20.751 -5.683 2.320 1.00 79.44 196 VAL A C 1
ATOM 1582 O O . VAL A 1 196 ? 21.026 -6.617 1.573 1.00 79.44 196 VAL A O 1
ATOM 1585 N N . SER A 1 197 ? 21.690 -4.908 2.854 1.00 79.25 197 SER A N 1
ATOM 1586 C CA . SER A 1 197 ? 23.119 -5.190 2.722 1.00 79.25 197 SER A CA 1
ATOM 1587 C C . SER A 1 197 ? 23.838 -5.043 4.059 1.00 79.25 197 SER A C 1
ATOM 1589 O O . SER A 1 197 ? 23.372 -4.358 4.968 1.00 79.25 197 SER A O 1
ATOM 1591 N N . SER A 1 198 ? 24.997 -5.688 4.191 1.00 77.88 198 SER A N 1
ATOM 1592 C CA . SER A 1 198 ? 25.845 -5.550 5.381 1.00 77.88 198 SER A CA 1
ATOM 1593 C C . SER A 1 198 ? 26.373 -4.126 5.566 1.00 77.88 198 SER A C 1
ATOM 1595 O O . SER A 1 198 ? 26.618 -3.710 6.691 1.00 77.88 198 SER A O 1
ATOM 1597 N N . GLU A 1 199 ? 26.547 -3.388 4.469 1.00 79.94 199 GLU A N 1
ATOM 1598 C CA . GLU A 1 199 ? 27.083 -2.025 4.470 1.00 79.94 199 GLU A CA 1
ATOM 1599 C C . GLU A 1 199 ? 26.013 -0.983 4.817 1.00 79.94 199 GLU A C 1
ATOM 1601 O O . GLU A 1 199 ? 26.250 -0.097 5.632 1.00 79.94 199 GLU A O 1
ATOM 1606 N N . LYS A 1 200 ? 24.825 -1.091 4.209 1.00 71.56 200 LYS A N 1
ATOM 1607 C CA . LYS A 1 200 ? 23.762 -0.076 4.304 1.00 71.56 200 LYS A CA 1
ATOM 1608 C C . LYS A 1 200 ? 22.637 -0.469 5.262 1.00 71.56 200 LYS A C 1
ATOM 1610 O O . LYS A 1 200 ? 21.702 0.303 5.461 1.00 71.56 200 LYS A O 1
ATOM 1615 N N . GLY A 1 201 ? 22.694 -1.669 5.839 1.00 79.31 201 GLY A N 1
ATOM 1616 C CA . GLY A 1 201 ? 21.577 -2.241 6.581 1.00 79.31 201 GLY A CA 1
ATOM 1617 C C . GLY A 1 201 ? 20.358 -2.416 5.674 1.00 79.31 201 GLY A C 1
ATOM 1618 O O . GLY A 1 201 ? 20.480 -2.844 4.528 1.00 79.31 201 GLY A O 1
ATOM 1619 N N . CYS A 1 202 ? 19.174 -2.084 6.186 1.00 76.50 202 CYS A N 1
ATOM 1620 C CA . CYS A 1 202 ? 17.947 -2.046 5.396 1.00 76.50 202 CYS A CA 1
ATOM 1621 C C . CYS A 1 202 ? 17.746 -0.643 4.808 1.00 76.50 202 CYS A C 1
ATOM 1623 O O . CYS A 1 202 ? 17.503 0.301 5.558 1.00 76.50 202 CYS A O 1
ATOM 1625 N N . TYR A 1 203 ? 17.778 -0.527 3.481 1.00 75.12 203 TYR A N 1
ATOM 1626 C CA . TYR A 1 203 ? 17.661 0.746 2.756 1.00 75.12 203 TYR A CA 1
ATOM 1627 C C . TYR A 1 203 ? 16.360 0.847 1.941 1.00 75.12 203 TYR A C 1
ATOM 1629 O O . TYR A 1 203 ? 16.297 1.530 0.920 1.00 75.12 203 TYR A O 1
ATOM 1637 N N . ALA A 1 204 ? 15.311 0.149 2.391 1.00 76.19 204 ALA A N 1
ATOM 1638 C CA . ALA A 1 204 ? 13.968 0.277 1.832 1.00 76.19 204 ALA A CA 1
ATOM 1639 C C . ALA A 1 204 ? 13.497 1.744 1.833 1.00 76.19 204 ALA A C 1
ATOM 1641 O O . ALA A 1 204 ? 13.849 2.524 2.720 1.00 76.19 204 ALA A O 1
ATOM 1642 N N . TRP A 1 205 ? 12.698 2.101 0.828 1.00 71.31 205 TRP A N 1
ATOM 1643 C CA . TRP A 1 205 ? 12.257 3.473 0.568 1.00 71.31 205 TRP A CA 1
ATOM 1644 C C . TRP A 1 205 ? 11.506 4.101 1.753 1.00 71.31 205 TRP A C 1
ATOM 1646 O O . TRP A 1 205 ? 10.853 3.425 2.548 1.00 71.31 205 TRP A O 1
ATOM 1656 N N . GLU A 1 206 ? 11.555 5.428 1.865 1.00 65.75 206 GLU A N 1
ATOM 1657 C CA . GLU A 1 206 ? 10.893 6.150 2.950 1.00 65.75 206 GLU A CA 1
ATOM 1658 C C . GLU A 1 206 ? 9.452 6.511 2.575 1.00 65.75 206 GLU A C 1
ATOM 1660 O O . GLU A 1 206 ? 9.207 7.479 1.867 1.00 65.75 206 GLU A O 1
ATOM 1665 N N . CYS A 1 207 ? 8.473 5.747 3.063 1.00 61.62 207 CYS A N 1
ATOM 1666 C CA . CYS A 1 207 ? 7.054 6.022 2.799 1.00 61.62 207 CYS A CA 1
ATOM 1667 C C . CYS A 1 207 ? 6.221 6.005 4.087 1.00 61.62 207 CYS A C 1
ATOM 1669 O O . CYS A 1 207 ? 5.323 5.195 4.277 1.00 61.62 207 CYS A O 1
ATOM 1671 N N . GLY A 1 208 ? 6.601 6.821 5.074 1.00 63.03 208 GLY A N 1
ATOM 1672 C CA . GLY A 1 208 ? 5.895 6.878 6.362 1.00 63.03 208 GLY A CA 1
ATOM 1673 C C . GLY A 1 208 ? 5.976 5.601 7.223 1.00 63.03 208 GLY A C 1
ATOM 1674 O O . GLY A 1 208 ? 5.435 5.598 8.328 1.00 63.03 208 GLY A O 1
ATOM 1675 N N . GLY A 1 209 ? 6.657 4.544 6.763 1.00 67.31 209 GLY A N 1
ATOM 1676 C CA . GLY A 1 209 ? 6.864 3.268 7.456 1.00 67.31 209 GLY A CA 1
ATOM 1677 C C . GLY A 1 209 ? 7.636 3.378 8.771 1.00 67.31 209 GLY A C 1
ATOM 1678 O O . GLY A 1 209 ? 8.647 4.086 8.846 1.00 67.31 209 GLY A O 1
ATOM 1679 N N . THR A 1 210 ? 7.180 2.646 9.791 1.00 72.31 210 THR A N 1
ATOM 1680 C CA . THR A 1 210 ? 7.831 2.539 11.112 1.00 72.31 210 THR A CA 1
ATOM 1681 C C . THR A 1 210 ? 8.617 1.235 11.281 1.00 72.31 210 THR A C 1
ATOM 1683 O O . THR A 1 210 ? 9.593 1.192 12.032 1.00 72.31 210 THR A O 1
ATOM 1686 N N . ASP A 1 211 ? 8.243 0.192 10.543 1.00 81.44 211 ASP A N 1
ATOM 1687 C CA . ASP A 1 211 ? 8.899 -1.115 10.519 1.00 81.44 211 ASP A CA 1
ATOM 1688 C C . ASP A 1 211 ? 9.139 -1.575 9.077 1.00 81.44 211 ASP A C 1
ATOM 1690 O O . ASP A 1 211 ? 8.374 -1.221 8.174 1.00 81.44 211 ASP A O 1
ATOM 1694 N N . VAL A 1 212 ? 10.164 -2.410 8.878 1.00 82.31 212 VAL A N 1
ATOM 1695 C CA . VAL A 1 212 ? 10.401 -3.107 7.608 1.00 82.31 212 VAL A CA 1
ATOM 1696 C C . VAL A 1 212 ? 10.366 -4.615 7.832 1.00 82.31 212 VAL A C 1
ATOM 1698 O O . VAL A 1 212 ? 11.004 -5.147 8.750 1.00 82.31 212 VAL A O 1
ATOM 1701 N N . VAL A 1 213 ? 9.607 -5.301 6.984 1.00 82.19 213 VAL A N 1
ATOM 1702 C CA . VAL A 1 213 ? 9.588 -6.755 6.875 1.00 82.19 213 VAL A CA 1
ATOM 1703 C C . VAL A 1 213 ? 10.282 -7.151 5.586 1.00 82.19 213 VAL A C 1
ATOM 1705 O O . VAL A 1 213 ? 9.873 -6.772 4.491 1.00 82.19 213 VAL A O 1
ATOM 1708 N N . VAL A 1 214 ? 11.330 -7.949 5.742 1.00 78.75 214 VAL A N 1
ATOM 1709 C CA . VAL A 1 214 ? 12.088 -8.498 4.626 1.00 78.75 214 VAL A CA 1
ATOM 1710 C C . VAL A 1 214 ? 11.646 -9.940 4.458 1.00 78.75 214 VAL A C 1
ATOM 1712 O O . VAL A 1 214 ? 11.783 -10.760 5.371 1.00 78.75 214 VAL A O 1
ATOM 1715 N N . GLY A 1 215 ? 11.070 -10.238 3.303 1.00 72.19 215 GLY A N 1
ATOM 1716 C CA . GLY A 1 215 ? 10.573 -11.567 2.983 1.00 72.19 215 GLY A CA 1
ATOM 1717 C C . GLY A 1 215 ? 11.086 -12.038 1.634 1.00 72.19 215 GLY A C 1
ATOM 1718 O O . GLY A 1 215 ? 11.541 -11.259 0.804 1.00 72.19 215 GLY A O 1
ATOM 1719 N N . ASP A 1 216 ? 11.004 -13.341 1.425 1.00 69.81 216 ASP A N 1
ATOM 1720 C CA . ASP A 1 216 ? 11.263 -13.985 0.144 1.00 69.81 216 ASP A CA 1
ATOM 1721 C C . ASP A 1 216 ? 9.996 -14.767 -0.217 1.00 69.81 216 ASP A C 1
ATOM 1723 O O . ASP A 1 216 ? 9.324 -15.310 0.655 1.00 69.81 216 ASP A O 1
ATOM 1727 N N . ALA A 1 217 ? 9.624 -14.785 -1.492 1.00 66.69 217 ALA A N 1
ATOM 1728 C CA . ALA A 1 217 ? 8.393 -15.406 -1.960 1.00 66.69 217 ALA A CA 1
ATOM 1729 C C . ALA A 1 217 ? 8.253 -16.882 -1.552 1.00 66.69 217 ALA A C 1
ATOM 1731 O O . ALA A 1 217 ? 7.132 -17.365 -1.414 1.00 66.69 217 ALA A O 1
ATOM 1732 N N . LEU A 1 218 ? 9.372 -17.595 -1.378 1.00 69.06 218 LEU A N 1
ATOM 1733 C CA . LEU A 1 218 ? 9.379 -19.029 -1.074 1.00 69.06 218 LEU A CA 1
ATOM 1734 C C . LEU A 1 218 ? 9.496 -19.355 0.420 1.00 69.06 218 LEU A C 1
ATOM 1736 O O . LEU A 1 218 ? 9.388 -20.522 0.795 1.00 69.06 218 LEU A O 1
ATOM 1740 N N . ARG A 1 219 ? 9.713 -18.358 1.286 1.00 64.25 219 ARG A N 1
ATOM 1741 C CA . ARG A 1 219 ? 9.822 -18.569 2.736 1.00 64.25 219 ARG A CA 1
ATOM 1742 C C . ARG A 1 219 ? 9.062 -17.496 3.517 1.00 64.25 219 ARG A C 1
ATOM 1744 O O . ARG A 1 219 ? 9.144 -16.319 3.178 1.00 64.25 219 ARG A O 1
ATOM 1751 N N . PRO A 1 220 ? 8.363 -17.853 4.606 1.00 59.19 220 PRO A N 1
ATOM 1752 C CA . PRO A 1 220 ? 7.785 -16.854 5.497 1.00 59.19 220 PRO A CA 1
ATOM 1753 C C . PRO A 1 220 ? 8.837 -15.830 5.945 1.00 59.19 220 PRO A C 1
ATOM 1755 O O . PRO A 1 220 ? 10.009 -16.173 6.146 1.00 59.19 220 PRO A O 1
ATOM 1758 N N . ALA A 1 221 ? 8.419 -14.574 6.114 1.00 59.91 221 ALA A N 1
ATOM 1759 C CA . ALA A 1 221 ? 9.305 -13.511 6.571 1.00 59.91 221 ALA A CA 1
ATOM 1760 C C . ALA A 1 221 ? 9.956 -13.900 7.909 1.00 59.91 221 ALA A C 1
ATOM 1762 O O . ALA A 1 221 ? 9.271 -14.112 8.908 1.00 59.91 221 ALA A O 1
ATOM 1763 N N . SER A 1 222 ? 11.284 -14.040 7.910 1.00 58.31 222 SER A N 1
ATOM 1764 C CA . SER A 1 222 ? 12.010 -14.675 9.019 1.00 58.31 222 SER A CA 1
ATOM 1765 C C . SER A 1 222 ? 12.440 -13.687 10.107 1.00 58.31 222 SER A C 1
ATOM 1767 O O . SER A 1 222 ? 12.764 -14.100 11.217 1.00 58.31 222 SER A O 1
ATOM 1769 N N . PHE A 1 223 ? 12.450 -12.383 9.817 1.00 61.62 223 PHE A N 1
ATOM 1770 C CA . PHE A 1 223 ? 12.855 -11.356 10.774 1.00 61.62 223 PHE A CA 1
ATOM 1771 C C . PHE A 1 223 ? 12.175 -10.006 10.491 1.00 61.62 223 PHE A C 1
ATOM 1773 O O . PHE A 1 223 ? 11.785 -9.697 9.366 1.00 61.62 223 PHE A O 1
ATOM 1780 N N . ARG A 1 224 ? 12.040 -9.192 11.542 1.00 65.06 224 ARG A N 1
ATOM 1781 C CA . ARG A 1 224 ? 11.496 -7.827 11.518 1.00 65.06 224 ARG A CA 1
ATOM 1782 C C . ARG A 1 224 ? 12.573 -6.876 12.015 1.00 65.06 224 ARG A C 1
ATOM 1784 O O . ARG A 1 224 ? 13.142 -7.118 13.078 1.00 65.06 224 ARG A O 1
ATOM 1791 N N . VAL A 1 225 ? 12.798 -5.779 11.299 1.00 66.44 225 VAL A N 1
ATOM 1792 C CA . VAL A 1 225 ? 13.734 -4.730 11.721 1.00 66.44 225 VAL A CA 1
ATOM 1793 C C . VAL A 1 225 ? 12.944 -3.467 12.042 1.00 66.44 225 VAL A C 1
ATOM 1795 O O . VAL A 1 225 ? 12.176 -2.975 11.212 1.00 66.44 225 VAL A O 1
ATOM 1798 N N . ARG A 1 226 ? 13.125 -2.937 13.259 1.00 64.38 226 ARG A N 1
ATOM 1799 C CA . ARG A 1 226 ? 12.648 -1.585 13.572 1.00 64.38 226 ARG A CA 1
ATOM 1800 C C . ARG A 1 226 ? 13.555 -0.587 12.877 1.00 64.38 226 ARG A C 1
ATOM 1802 O O . ARG A 1 226 ? 14.779 -0.684 12.970 1.00 64.38 226 ARG A O 1
ATOM 1809 N N . ARG A 1 227 ? 12.946 0.381 12.204 1.00 56.62 227 ARG A N 1
ATOM 1810 C CA . ARG A 1 227 ? 13.673 1.415 11.473 1.00 56.62 227 ARG A CA 1
ATOM 1811 C C . ARG A 1 227 ? 14.613 2.182 12.418 1.00 56.62 227 ARG A C 1
ATOM 1813 O O . ARG A 1 227 ? 14.212 2.541 13.523 1.00 56.62 227 ARG A O 1
ATOM 1820 N N . GLY A 1 228 ? 15.855 2.405 11.981 1.00 53.66 228 GLY A N 1
ATOM 1821 C CA . GLY A 1 228 ? 16.898 3.082 12.767 1.00 53.66 228 GLY A CA 1
ATOM 1822 C C . GLY A 1 228 ? 17.754 2.175 13.664 1.00 53.66 228 GLY A C 1
ATOM 1823 O O . GLY A 1 228 ? 18.576 2.693 14.414 1.00 53.66 228 GLY A O 1
ATOM 1824 N N . LEU A 1 229 ? 17.592 0.847 13.602 1.00 50.25 229 LEU A N 1
ATOM 1825 C CA . LEU A 1 229 ? 18.463 -0.112 14.292 1.00 50.25 229 LEU A CA 1
ATOM 1826 C C . LEU A 1 229 ? 19.324 -0.903 13.296 1.00 50.25 229 LEU A C 1
ATOM 1828 O O . LEU A 1 229 ? 18.826 -1.371 12.272 1.00 50.25 229 LEU A O 1
ATOM 1832 N N . ASN A 1 230 ? 20.606 -1.083 13.631 1.00 50.97 230 ASN A N 1
ATOM 1833 C CA . ASN A 1 230 ? 21.509 -1.985 12.914 1.00 50.97 230 ASN A CA 1
ATOM 1834 C C . ASN A 1 230 ? 21.060 -3.443 13.084 1.00 50.97 230 ASN A C 1
ATOM 1836 O O . ASN A 1 230 ? 20.499 -3.815 14.119 1.00 50.97 230 ASN A O 1
ATOM 1840 N N . PHE A 1 231 ? 21.338 -4.277 12.080 1.00 52.78 231 PHE A N 1
ATOM 1841 C CA . PHE A 1 231 ? 21.090 -5.713 12.180 1.00 52.78 231 PHE A CA 1
ATOM 1842 C C . PHE A 1 231 ? 21.884 -6.323 13.344 1.00 52.78 231 PHE A C 1
ATOM 1844 O O . PHE A 1 231 ? 23.068 -6.006 13.500 1.00 52.78 231 PHE A O 1
ATOM 1851 N N . PRO A 1 232 ? 21.288 -7.239 14.130 1.00 48.56 232 PRO A N 1
ATOM 1852 C CA . PRO A 1 232 ? 22.087 -8.123 14.961 1.00 48.56 232 PRO A CA 1
ATOM 1853 C C . PRO A 1 232 ? 23.005 -8.947 14.050 1.00 48.56 232 PRO A C 1
ATOM 1855 O O . PRO A 1 232 ? 22.593 -9.382 12.971 1.00 48.56 232 PRO A O 1
ATOM 1858 N N . SER A 1 233 ? 24.260 -9.144 14.468 1.00 41.56 233 SER A N 1
ATOM 1859 C CA . SER A 1 233 ? 25.185 -10.009 13.735 1.00 41.56 233 SER A CA 1
ATOM 1860 C C . SER A 1 233 ? 24.582 -11.421 13.593 1.00 41.56 233 SER A C 1
ATOM 1862 O O . SER A 1 233 ? 23.748 -11.811 14.419 1.00 41.56 233 SER A O 1
ATOM 1864 N N . PRO A 1 234 ? 24.997 -12.221 12.592 1.00 42.09 234 PRO A N 1
ATOM 1865 C CA . PRO A 1 234 ? 24.420 -13.542 12.296 1.00 42.09 234 PRO A CA 1
ATOM 1866 C C . PRO A 1 234 ? 24.525 -14.603 13.413 1.00 42.09 234 PRO A C 1
ATOM 1868 O O . PRO A 1 234 ? 24.264 -15.775 13.170 1.00 42.09 234 PRO A O 1
ATOM 1871 N N . GLN A 1 235 ? 24.942 -14.242 14.627 1.00 39.56 235 GLN A N 1
ATOM 1872 C CA . GLN A 1 235 ? 25.346 -15.175 15.679 1.00 39.56 235 GLN A CA 1
ATOM 1873 C C . GLN A 1 235 ? 24.229 -15.602 16.639 1.00 39.56 235 GLN A C 1
ATOM 1875 O O . GLN A 1 235 ? 24.508 -16.312 17.600 1.00 39.56 235 GLN A O 1
ATOM 1880 N N . THR A 1 236 ? 22.966 -15.236 16.404 1.00 38.47 236 THR A N 1
ATOM 1881 C CA . THR A 1 236 ? 21.853 -15.792 17.194 1.00 38.47 236 THR A CA 1
ATOM 1882 C C . THR A 1 236 ? 20.916 -16.618 16.314 1.00 38.47 236 THR A C 1
ATOM 1884 O O . THR A 1 236 ? 20.174 -16.049 15.512 1.00 38.47 236 THR A O 1
ATOM 1887 N N . PRO A 1 237 ? 20.936 -17.962 16.418 1.00 36.12 237 PRO A N 1
ATOM 1888 C CA . PRO A 1 237 ? 19.979 -18.793 15.706 1.00 36.12 237 PRO A CA 1
ATOM 1889 C C . PRO A 1 237 ? 18.560 -18.462 16.176 1.00 36.12 237 PRO A C 1
ATOM 1891 O O . PRO A 1 237 ? 18.255 -18.461 17.370 1.00 36.12 237 PRO A O 1
ATOM 1894 N N . TYR A 1 238 ? 17.692 -18.170 15.208 1.00 42.06 238 TYR A N 1
ATOM 1895 C CA . TYR A 1 238 ? 16.259 -18.019 15.412 1.00 42.06 238 TYR A CA 1
ATOM 1896 C C . TYR A 1 238 ? 15.708 -19.321 16.003 1.00 42.06 238 TYR A C 1
ATOM 1898 O O . TYR A 1 238 ? 15.733 -20.365 15.354 1.00 42.06 238 TYR A O 1
ATOM 1906 N N . SER A 1 239 ? 15.233 -19.267 17.247 1.00 33.62 239 SER A N 1
ATOM 1907 C CA . SER A 1 239 ? 14.510 -20.370 17.874 1.00 33.62 239 SER A CA 1
ATOM 1908 C C . SER A 1 239 ? 13.014 -20.146 17.621 1.00 33.62 239 SER A C 1
ATOM 1910 O O . SER A 1 239 ? 12.452 -19.194 18.177 1.00 33.62 239 SER A O 1
ATOM 1912 N N . PRO A 1 240 ? 12.356 -20.933 16.748 1.00 36.81 240 PRO A N 1
ATOM 1913 C CA . PRO A 1 240 ? 10.925 -20.795 16.522 1.00 36.81 240 PRO A CA 1
ATOM 1914 C C . PRO A 1 240 ? 10.185 -21.137 17.820 1.00 36.81 240 PRO A C 1
ATOM 1916 O O . PRO A 1 240 ? 10.238 -22.263 18.306 1.00 36.81 240 PRO A O 1
ATOM 1919 N N . LYS A 1 241 ? 9.501 -20.147 18.402 1.00 34.50 241 LYS A N 1
ATOM 1920 C CA . LYS A 1 241 ? 8.745 -20.298 19.658 1.00 34.50 241 LYS A CA 1
ATOM 1921 C C . LYS A 1 241 ? 7.380 -20.983 19.503 1.00 34.50 241 LYS A C 1
ATOM 1923 O O . LYS A 1 241 ? 6.629 -21.019 20.472 1.00 34.50 241 LYS A O 1
ATOM 1928 N N . TYR A 1 242 ? 7.053 -21.533 18.336 1.00 33.47 242 TYR A N 1
ATOM 1929 C CA . TYR A 1 242 ? 5.764 -22.187 18.113 1.00 33.47 242 TYR A CA 1
ATOM 1930 C C . TYR A 1 242 ? 5.948 -23.493 17.329 1.00 33.47 242 TYR A C 1
ATOM 1932 O O . TYR A 1 242 ? 6.558 -23.455 16.257 1.00 33.47 242 TYR A O 1
ATOM 1940 N N . PRO A 1 243 ? 5.467 -24.637 17.853 1.00 34.03 243 PRO A N 1
ATOM 1941 C CA . PRO A 1 243 ? 5.355 -25.859 17.069 1.00 34.03 243 PRO A CA 1
ATOM 1942 C C . PRO A 1 243 ? 4.254 -25.707 16.006 1.00 34.03 243 PRO A C 1
ATOM 1944 O O . PRO A 1 243 ? 3.319 -24.925 16.189 1.00 34.03 243 PRO A O 1
ATOM 1947 N N . LEU A 1 244 ? 4.448 -26.429 14.897 1.00 37.28 244 LEU A N 1
ATOM 1948 C CA . LEU A 1 244 ? 3.587 -26.508 13.709 1.00 37.28 244 LEU A CA 1
ATOM 1949 C C . LEU A 1 244 ? 2.123 -26.835 14.029 1.00 37.28 244 LEU A C 1
ATOM 1951 O O . LEU A 1 244 ? 1.893 -27.635 14.963 1.00 37.28 244 LEU A O 1
#

Secondary structure (DSSP, 8-state):
----------------------------SPPPSEEESHHHHHHHHHHHHHH-TT----S-SS--BTTBPPPEEETTSEEEEEEEEE--SS--HHHHHHHHHHHHSSS-TTEEEEEEEEPPHHHHHHHHHHTT-TTS----HHHHHHHH--TTTTTTEEE--S-HHHHHHHHHHHHHHHHHTT-EEEEEEEE-GGGEETTTEE----SS-SEEEEEETTEEEEEEEETT-PPPPTTS-----S--